Protein AF-A0A8V5GQ70-F1 (afdb_monomer)

Radius of gyration: 16.35 Å; Cα contacts (8 Å, |Δi|>4): 356; chains: 1; bounding box: 45×33×52 Å

Structure (mmCIF, N/CA/C/O backbone):
data_AF-A0A8V5GQ70-F1
#
_entry.id   AF-A0A8V5GQ70-F1
#
loop_
_atom_site.group_PDB
_atom_site.id
_atom_site.type_symbol
_atom_site.label_atom_id
_atom_site.label_alt_id
_atom_site.label_comp_id
_atom_site.label_asym_id
_atom_site.label_entity_id
_atom_site.label_seq_id
_atom_site.pdbx_PDB_ins_code
_atom_site.Cartn_x
_atom_site.Cartn_y
_atom_site.Cartn_z
_atom_site.occupancy
_atom_site.B_iso_or_equiv
_atom_site.auth_seq_id
_atom_site.auth_comp_id
_atom_site.auth_asym_id
_atom_site.auth_atom_id
_atom_site.pdbx_PDB_model_num
ATOM 1 N N . MET A 1 1 ? -7.792 -0.218 34.271 1.00 33.09 1 MET A N 1
ATOM 2 C CA . MET A 1 1 ? -7.846 -0.397 32.802 1.00 33.09 1 MET A CA 1
ATOM 3 C C . MET A 1 1 ? -8.658 0.738 32.178 1.00 33.09 1 MET A C 1
ATOM 5 O O . MET A 1 1 ? -9.834 0.550 31.920 1.00 33.09 1 MET A O 1
ATOM 9 N N . ALA A 1 2 ? -8.080 1.933 32.012 1.00 32.19 2 ALA A N 1
ATOM 10 C CA . ALA A 1 2 ? -8.811 3.109 31.512 1.00 32.19 2 ALA A CA 1
ATOM 11 C C . ALA A 1 2 ? -7.889 4.083 30.746 1.00 32.19 2 ALA A C 1
ATOM 13 O O . ALA A 1 2 ? -7.836 5.265 31.062 1.00 32.19 2 ALA A O 1
ATOM 14 N N . ALA A 1 3 ? -7.116 3.573 29.781 1.00 31.03 3 ALA A N 1
ATOM 15 C CA . ALA A 1 3 ? -6.201 4.387 28.964 1.00 31.03 3 ALA A CA 1
ATOM 16 C C . ALA A 1 3 ? -6.389 4.207 27.441 1.00 31.03 3 ALA A C 1
ATOM 18 O O . ALA A 1 3 ? -5.650 4.798 26.665 1.00 31.03 3 ALA A O 1
ATOM 19 N N . THR A 1 4 ? -7.371 3.416 27.003 1.00 48.62 4 THR A N 1
ATOM 20 C CA . THR A 1 4 ? -7.572 3.038 25.592 1.00 48.62 4 THR A CA 1
ATOM 21 C C . THR A 1 4 ? -8.375 4.072 24.775 1.00 48.62 4 THR A C 1
ATOM 23 O O . THR A 1 4 ? -8.023 4.363 23.639 1.00 48.62 4 THR A O 1
ATOM 26 N N . GLY A 1 5 ? -9.348 4.773 25.370 1.00 37.62 5 GLY A N 1
ATOM 27 C CA . GLY A 1 5 ? -10.341 5.561 24.609 1.00 37.62 5 GLY A CA 1
ATOM 28 C C . GLY A 1 5 ? -9.914 6.901 23.979 1.00 37.62 5 GLY A C 1
ATOM 29 O O . GLY A 1 5 ? -10.663 7.453 23.172 1.00 37.62 5 GLY A O 1
ATOM 30 N N . ALA A 1 6 ? -8.762 7.475 24.344 1.00 40.62 6 ALA A N 1
ATOM 31 C CA . ALA A 1 6 ? -8.345 8.798 23.847 1.00 40.62 6 ALA A CA 1
ATOM 32 C C . ALA A 1 6 ? -7.554 8.723 22.529 1.00 40.62 6 ALA A C 1
ATOM 34 O O . ALA A 1 6 ? -7.786 9.533 21.632 1.00 40.62 6 ALA A O 1
ATOM 35 N N . GLY A 1 7 ? -6.668 7.729 22.391 1.00 43.66 7 GLY A N 1
ATOM 36 C CA . GLY A 1 7 ? -5.946 7.471 21.140 1.00 43.66 7 GLY A CA 1
ATOM 37 C C . GLY A 1 7 ? -6.887 7.011 20.023 1.00 43.66 7 GLY A C 1
ATOM 38 O O . GLY A 1 7 ? -6.793 7.487 18.898 1.00 43.66 7 GLY A O 1
ATOM 39 N N . GLU A 1 8 ? -7.875 6.180 20.360 1.00 48.91 8 GLU A N 1
ATOM 40 C CA . GLU A 1 8 ? -8.849 5.599 19.422 1.00 48.91 8 GLU A CA 1
ATOM 41 C C . GLU A 1 8 ? -9.707 6.660 18.694 1.00 48.91 8 GLU A C 1
ATOM 43 O O . GLU A 1 8 ? -9.922 6.574 17.485 1.00 48.91 8 GLU A O 1
ATOM 48 N N . ARG A 1 9 ? -10.146 7.723 19.388 1.00 49.22 9 ARG A N 1
ATOM 49 C CA . ARG A 1 9 ? -10.946 8.812 18.783 1.00 49.22 9 ARG A CA 1
ATOM 50 C C . ARG A 1 9 ? -10.137 9.745 17.879 1.00 49.22 9 ARG A C 1
ATOM 52 O O . ARG A 1 9 ? -10.681 10.265 16.906 1.00 49.22 9 ARG A O 1
ATOM 59 N N . ALA A 1 10 ? -8.861 9.967 18.191 1.00 53.53 10 ALA A N 1
ATOM 60 C CA . ALA A 1 10 ? -7.982 10.807 17.378 1.00 53.53 10 ALA A CA 1
ATOM 61 C C . ALA A 1 10 ? -7.688 10.162 16.013 1.00 53.53 10 ALA A C 1
ATOM 63 O O . ALA A 1 10 ? -7.576 10.854 15.003 1.00 53.53 10 ALA A O 1
ATOM 64 N N . VAL A 1 11 ? -7.633 8.829 15.973 1.00 54.34 11 VAL A N 1
ATOM 65 C CA . VAL A 1 11 ? -7.295 8.063 14.771 1.00 54.34 11 VAL A CA 1
ATOM 66 C C . VAL A 1 11 ? -8.475 8.001 13.780 1.00 54.34 11 VAL A C 1
ATOM 68 O O . VAL A 1 11 ? -8.300 8.227 12.583 1.00 54.34 11 VAL A O 1
ATOM 71 N N . ALA A 1 12 ? -9.703 7.815 14.272 1.00 58.84 12 ALA A N 1
ATOM 72 C CA . ALA A 1 12 ? -10.926 7.932 13.466 1.00 58.84 12 ALA A CA 1
ATOM 73 C C . ALA A 1 12 ? -11.027 9.286 12.742 1.00 58.84 12 ALA A C 1
ATOM 75 O O . ALA A 1 12 ? -11.293 9.367 11.540 1.00 58.84 12 ALA A O 1
ATOM 76 N N . ALA A 1 13 ? -10.767 10.361 13.491 1.00 62.09 13 ALA A N 1
ATOM 77 C CA . ALA A 1 13 ? -10.759 11.722 12.976 1.00 62.09 13 ALA A CA 1
ATOM 78 C C . ALA A 1 13 ? -9.611 11.951 11.976 1.00 62.09 13 ALA A C 1
ATOM 80 O O . ALA A 1 13 ? -9.804 12.638 10.974 1.00 62.09 13 ALA A O 1
ATOM 81 N N . GLY A 1 14 ? -8.448 11.332 12.213 1.00 70.88 14 GLY A N 1
ATOM 82 C CA . GLY A 1 14 ? -7.292 11.374 11.318 1.00 70.88 14 GLY A CA 1
ATOM 83 C C . GLY A 1 14 ? -7.580 10.766 9.946 1.00 70.88 14 GLY A C 1
ATOM 84 O O . GLY A 1 14 ? -7.357 11.424 8.935 1.00 70.88 14 GLY A O 1
ATOM 85 N N . LEU A 1 15 ? -8.161 9.562 9.889 1.00 72.56 15 LEU A N 1
ATOM 86 C CA . LEU A 1 15 ? -8.557 8.929 8.621 1.00 72.56 15 LEU A CA 1
ATOM 87 C C . LEU A 1 15 ? -9.604 9.729 7.847 1.00 72.56 15 LEU A C 1
ATOM 89 O O . LEU A 1 15 ? -9.534 9.799 6.621 1.00 72.56 15 LEU A O 1
ATOM 93 N N . GLY A 1 16 ? -10.557 10.346 8.549 1.00 74.81 16 GLY A N 1
ATOM 94 C CA . GLY A 1 16 ? -11.611 11.153 7.931 1.00 74.81 16 GLY A CA 1
ATOM 95 C C . GLY A 1 16 ? -11.088 12.334 7.107 1.00 74.81 16 GLY A C 1
ATOM 96 O O . GLY A 1 16 ? -11.713 12.716 6.119 1.00 74.81 16 GLY A O 1
ATOM 97 N N . ALA A 1 17 ? -9.926 12.876 7.479 1.00 81.69 17 ALA A N 1
ATOM 98 C CA . ALA A 1 17 ? -9.277 13.993 6.794 1.00 81.69 17 ALA A CA 1
ATOM 99 C C . ALA A 1 17 ? -8.361 13.562 5.634 1.00 81.69 17 ALA A C 1
ATOM 101 O O . ALA A 1 17 ? -7.888 14.405 4.871 1.00 81.69 17 ALA A O 1
ATOM 102 N N . LEU A 1 18 ? -8.094 12.262 5.493 1.00 88.88 18 LEU A N 1
ATOM 103 C CA . LEU A 1 18 ? -7.192 11.732 4.480 1.00 88.88 18 LEU A CA 1
ATOM 104 C C . LEU A 1 18 ? -7.934 11.404 3.184 1.00 88.88 18 LEU A C 1
ATOM 106 O O . LEU A 1 18 ? -9.096 10.994 3.170 1.00 88.88 18 LEU A O 1
ATOM 110 N N . SER A 1 19 ? -7.228 11.549 2.069 1.00 92.38 19 SER A N 1
ATOM 111 C CA . SER A 1 19 ? -7.695 11.126 0.753 1.00 92.38 19 SER A CA 1
ATOM 112 C C . SER A 1 19 ? -6.547 10.524 -0.042 1.00 92.38 19 SER A C 1
ATOM 114 O O . SER A 1 19 ? -5.381 10.756 0.272 1.00 92.38 19 SER A O 1
ATOM 116 N N . ALA A 1 20 ? -6.887 9.732 -1.050 1.00 92.81 20 ALA A N 1
ATOM 117 C CA . ALA A 1 20 ? -5.936 9.191 -2.008 1.00 92.81 20 ALA A CA 1
ATOM 118 C C . ALA A 1 20 ? -6.608 9.069 -3.376 1.00 92.81 20 ALA A C 1
ATOM 120 O O . ALA A 1 20 ? -7.823 8.880 -3.456 1.00 92.81 20 ALA A O 1
ATOM 121 N N . ARG A 1 21 ? -5.838 9.183 -4.460 1.00 95.19 21 ARG A N 1
ATOM 122 C CA . ARG A 1 21 ? -6.372 9.125 -5.826 1.00 95.19 21 ARG A CA 1
ATOM 123 C C . ARG A 1 21 ? -6.463 7.677 -6.317 1.00 95.19 21 ARG A C 1
ATOM 125 O O . ARG A 1 21 ? -5.432 7.011 -6.359 1.00 95.19 21 ARG A O 1
ATOM 132 N N . PRO A 1 22 ? -7.656 7.159 -6.659 1.00 95.00 22 PRO A N 1
ATOM 133 C CA . PRO A 1 22 ? -7.781 5.847 -7.288 1.00 95.00 22 PRO A CA 1
ATOM 134 C C . PRO A 1 22 ? -7.123 5.816 -8.676 1.00 95.00 22 PRO A C 1
ATOM 136 O O . PRO A 1 22 ? -7.166 6.816 -9.395 1.00 95.00 22 PRO A O 1
ATOM 139 N N . LEU A 1 23 ? -6.575 4.667 -9.084 1.00 92.44 23 LEU A N 1
ATOM 140 C CA . LEU A 1 23 ? -6.051 4.483 -10.442 1.00 92.44 23 LEU A CA 1
ATOM 141 C C . LEU A 1 23 ? -7.140 4.771 -11.483 1.00 92.44 23 LEU A C 1
ATOM 143 O O . LEU A 1 23 ? -8.253 4.254 -11.393 1.00 92.44 23 LEU A O 1
ATOM 147 N N . GLY A 1 24 ? -6.808 5.603 -12.474 1.00 89.12 24 GLY A N 1
ATOM 148 C CA . GLY A 1 24 ? -7.729 6.000 -13.543 1.00 89.12 24 GLY A CA 1
ATOM 149 C C . GLY A 1 24 ? -8.824 6.991 -13.125 1.00 89.12 24 GLY A C 1
ATOM 150 O O . GLY A 1 24 ? -9.696 7.290 -13.938 1.00 89.12 24 GLY A O 1
ATOM 151 N N . SER A 1 25 ? -8.798 7.513 -11.891 1.00 90.38 25 SER A N 1
ATOM 152 C CA . SER A 1 25 ? -9.750 8.524 -11.412 1.00 90.38 25 SER A CA 1
ATOM 153 C C . SER A 1 25 ? -9.150 9.930 -11.427 1.00 90.38 25 SER A C 1
ATOM 155 O O . SER A 1 25 ? -8.036 10.161 -10.956 1.00 90.38 25 SER A O 1
ATOM 157 N N . ALA A 1 26 ? -9.930 10.905 -11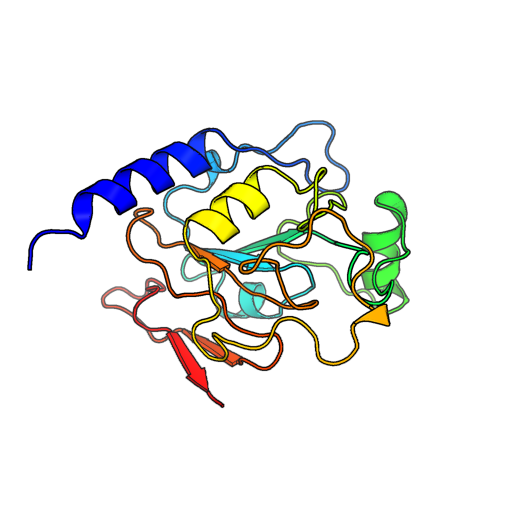.896 1.00 87.38 26 ALA A N 1
ATOM 158 C CA . ALA A 1 26 ? -9.577 12.322 -11.812 1.00 87.38 26 ALA A CA 1
ATOM 159 C C . ALA A 1 26 ? -9.772 12.908 -10.401 1.00 87.38 26 ALA A C 1
ATOM 161 O O . ALA A 1 26 ? -9.137 13.905 -10.064 1.00 87.38 26 ALA A O 1
ATOM 162 N N . GLU A 1 27 ? -10.604 12.285 -9.567 1.00 91.38 27 GLU A N 1
ATOM 163 C CA . GLU A 1 27 ? -10.943 12.801 -8.240 1.00 91.38 27 GLU A CA 1
ATOM 164 C C . GLU A 1 27 ? -10.354 11.926 -7.123 1.00 91.38 27 GLU A C 1
ATOM 166 O O . GLU A 1 27 ? -10.428 10.690 -7.210 1.00 91.38 27 GLU A O 1
ATOM 171 N N . PRO A 1 28 ? -9.778 12.533 -6.066 1.00 92.94 28 PRO A N 1
ATOM 172 C CA . PRO A 1 28 ? -9.381 11.819 -4.859 1.00 92.94 28 PRO A CA 1
ATOM 173 C C . PRO A 1 28 ? -10.583 11.205 -4.135 1.00 92.94 28 PRO A C 1
ATOM 175 O O . PRO A 1 28 ? -11.630 11.830 -3.977 1.00 92.94 28 PRO A O 1
ATOM 178 N N . LEU A 1 29 ? -10.406 9.994 -3.614 1.00 91.81 29 LEU A N 1
ATOM 179 C CA . LEU A 1 29 ? -11.358 9.361 -2.711 1.00 91.81 29 LEU A CA 1
ATOM 180 C C . LEU A 1 29 ? -11.009 9.745 -1.271 1.00 91.81 29 LEU A C 1
ATOM 182 O O . LEU A 1 29 ? -9.912 9.449 -0.795 1.00 91.81 29 LEU A O 1
ATOM 186 N N . SER A 1 30 ? -11.950 10.370 -0.562 1.00 90.38 30 SER A N 1
ATOM 187 C CA . SER A 1 30 ? -11.829 10.582 0.885 1.00 90.38 30 SER A CA 1
ATOM 188 C C . SER A 1 30 ? -11.931 9.245 1.618 1.00 90.38 30 SER A C 1
ATOM 190 O O . SER A 1 30 ? -12.904 8.509 1.440 1.00 90.38 30 SER A O 1
ATOM 192 N N . LEU A 1 31 ? -10.963 8.940 2.481 1.00 83.12 31 LEU A N 1
ATOM 193 C CA . LEU A 1 31 ? -10.966 7.713 3.280 1.00 83.12 31 LEU A CA 1
ATOM 194 C C . LEU A 1 31 ? -12.055 7.737 4.361 1.00 83.12 31 LEU A C 1
ATOM 196 O O . LEU A 1 31 ? -12.561 6.682 4.733 1.00 83.12 31 LEU A O 1
ATOM 200 N N . GLY A 1 32 ? -12.508 8.925 4.778 1.00 80.00 32 GLY A N 1
ATOM 201 C CA . GLY A 1 32 ? -13.678 9.079 5.647 1.00 80.00 32 GLY A CA 1
ATOM 202 C C . GLY A 1 32 ? -14.973 8.527 5.043 1.00 80.00 32 GLY A C 1
ATOM 203 O O . GLY A 1 32 ? -15.846 8.071 5.777 1.00 80.00 32 GLY A O 1
ATOM 204 N N . SER A 1 33 ? -15.084 8.481 3.708 1.00 81.19 33 SER A N 1
ATOM 205 C CA . SER A 1 33 ? -16.241 7.873 3.027 1.00 81.19 33 SER A CA 1
ATOM 206 C C . SER A 1 33 ? -16.331 6.352 3.205 1.00 81.19 33 SER A C 1
ATOM 208 O O . SER A 1 33 ? -17.365 5.753 2.914 1.00 81.19 33 SER A O 1
ATOM 210 N N . LEU A 1 34 ? -15.260 5.719 3.694 1.00 74.62 34 LEU A N 1
ATOM 211 C CA . LEU A 1 34 ? -15.174 4.277 3.916 1.00 74.62 34 LEU A CA 1
ATOM 212 C C . LEU A 1 34 ? -15.506 3.871 5.362 1.00 74.62 34 LEU A C 1
ATOM 214 O O . LEU A 1 34 ? -15.278 2.723 5.743 1.00 74.62 34 LEU A O 1
ATOM 218 N N . HIS A 1 35 ? -16.052 4.796 6.159 1.00 67.88 35 HIS A N 1
ATOM 219 C CA . HIS A 1 35 ? -16.496 4.542 7.527 1.00 67.88 35 HIS A CA 1
ATOM 220 C C . HIS A 1 35 ? -17.486 3.365 7.600 1.00 67.88 35 HIS A C 1
ATOM 222 O O . HIS A 1 35 ? -18.350 3.207 6.736 1.00 67.88 35 HIS A O 1
ATOM 228 N N . GLY A 1 36 ? -17.381 2.535 8.643 1.00 62.41 36 GLY A N 1
ATOM 229 C CA . GLY A 1 36 ? -18.215 1.339 8.786 1.00 62.41 36 GLY A CA 1
ATOM 230 C C . GLY A 1 36 ? -17.797 0.166 7.893 1.00 62.41 36 GLY A C 1
ATOM 231 O O . GLY A 1 36 ? -18.572 -0.775 7.737 1.00 62.41 36 GLY A O 1
ATOM 232 N N . LYS A 1 37 ? -16.587 0.195 7.317 1.00 65.44 37 LYS A N 1
ATOM 233 C CA . LYS A 1 37 ? -15.942 -0.966 6.688 1.00 65.44 37 LYS A CA 1
ATOM 234 C C . LYS A 1 37 ? -14.669 -1.334 7.437 1.00 65.44 37 LYS A C 1
ATOM 236 O O . LYS A 1 37 ? -13.985 -0.462 7.963 1.00 65.44 37 LYS A O 1
ATOM 241 N N . VAL A 1 38 ? -14.333 -2.623 7.440 1.00 65.19 38 VAL A N 1
ATOM 242 C CA . VAL A 1 38 ? -12.998 -3.052 7.861 1.00 65.19 38 VAL A CA 1
ATOM 243 C C . VAL A 1 38 ? -12.043 -2.762 6.708 1.00 65.19 38 VAL A C 1
ATOM 245 O O . VAL A 1 38 ? -12.241 -3.308 5.622 1.00 65.19 38 VAL A O 1
ATOM 248 N N . LEU A 1 39 ? -11.038 -1.906 6.903 1.00 72.00 39 LEU A N 1
ATOM 249 C CA . LEU A 1 39 ? -10.075 -1.579 5.845 1.00 72.00 39 LEU A CA 1
ATOM 250 C C . LEU A 1 39 ? -8.832 -2.443 5.990 1.00 72.00 39 LEU A C 1
ATOM 252 O O . LEU A 1 39 ? -8.248 -2.507 7.067 1.00 72.00 39 LEU A O 1
ATOM 256 N N . LEU A 1 40 ? -8.420 -3.075 4.896 1.00 72.12 40 LEU A N 1
ATOM 257 C CA . LEU A 1 40 ? -7.103 -3.686 4.782 1.00 72.12 40 LEU A CA 1
ATOM 258 C C . LEU A 1 40 ? -6.264 -2.846 3.825 1.00 72.12 40 LEU A C 1
ATOM 260 O O . LEU A 1 40 ? -6.504 -2.876 2.616 1.00 72.12 40 LEU A O 1
ATOM 264 N N . VAL A 1 41 ? -5.290 -2.120 4.368 1.00 70.38 41 VAL A N 1
ATOM 265 C CA . VAL A 1 41 ? -4.317 -1.368 3.570 1.00 70.38 41 VAL A CA 1
ATOM 266 C C . VAL A 1 41 ? -3.141 -2.283 3.272 1.00 70.38 41 VAL A C 1
ATOM 268 O O . VAL A 1 41 ? -2.491 -2.774 4.193 1.00 70.38 41 VAL A O 1
ATOM 271 N N . VAL A 1 42 ? -2.894 -2.519 1.988 1.00 73.31 42 VAL A N 1
ATOM 272 C CA . VAL A 1 42 ? -1.806 -3.365 1.485 1.00 73.31 42 VAL A CA 1
ATOM 273 C C . VAL A 1 42 ? -1.071 -2.640 0.379 1.00 73.31 42 VAL A C 1
ATOM 275 O O . VAL A 1 42 ? -1.682 -1.982 -0.457 1.00 73.31 42 VAL A O 1
ATOM 278 N N . ASN A 1 43 ? 0.242 -2.805 0.309 1.00 62.12 43 ASN A N 1
ATOM 279 C CA . ASN A 1 43 ? 1.046 -2.239 -0.772 1.00 62.12 43 ASN A CA 1
ATOM 280 C C . ASN A 1 43 ? 1.072 -3.092 -2.065 1.00 62.12 43 ASN A C 1
ATOM 282 O O . ASN A 1 43 ? 1.975 -2.927 -2.876 1.00 62.12 43 ASN A O 1
ATOM 286 N N . VAL A 1 44 ? 0.104 -4.013 -2.251 1.00 63.16 44 VAL A N 1
ATOM 287 C CA . VAL A 1 44 ? 0.113 -5.133 -3.230 1.00 63.16 44 VAL A CA 1
ATOM 288 C C . VAL A 1 44 ? -1.239 -5.885 -3.306 1.00 63.16 44 VAL A C 1
ATOM 290 O O . VAL A 1 44 ? -2.115 -5.696 -2.462 1.00 63.16 44 VAL A O 1
ATOM 293 N N . ALA A 1 45 ? -1.410 -6.770 -4.304 1.00 60.69 45 ALA A N 1
ATOM 294 C CA . ALA A 1 45 ? -2.636 -7.545 -4.546 1.00 60.69 45 ALA A CA 1
ATOM 295 C C . ALA A 1 45 ? -2.971 -8.568 -3.438 1.00 60.69 45 ALA A C 1
ATOM 297 O O . ALA A 1 45 ? -2.097 -9.268 -2.927 1.00 60.69 45 ALA A O 1
ATOM 298 N N . SER A 1 46 ? -4.264 -8.700 -3.117 1.00 64.75 46 SER A N 1
ATOM 299 C CA . SER A 1 46 ? -4.779 -9.607 -2.085 1.00 64.75 46 SER A CA 1
ATOM 300 C C . SER A 1 46 ? -6.019 -10.366 -2.568 1.00 64.75 46 SER A C 1
ATOM 302 O O . SER A 1 46 ? -6.920 -9.783 -3.168 1.00 64.75 46 SER A O 1
ATOM 304 N N . ASP A 1 47 ? -6.102 -11.663 -2.269 1.00 74.44 47 ASP A N 1
ATOM 305 C CA . ASP A 1 47 ? -7.288 -12.495 -2.517 1.00 74.44 47 ASP A CA 1
ATOM 306 C C . ASP A 1 47 ? -8.383 -12.314 -1.444 1.00 74.44 47 ASP A C 1
ATOM 308 O O . ASP A 1 47 ? -9.490 -12.847 -1.561 1.00 74.44 47 ASP A O 1
ATOM 312 N N . LEU A 1 48 ? -8.102 -11.530 -0.399 1.00 76.94 48 LEU A N 1
ATOM 313 C CA . LEU A 1 48 ? -8.983 -11.358 0.755 1.00 76.94 48 LEU A CA 1
ATOM 314 C C . LEU A 1 48 ? -10.281 -10.632 0.402 1.00 76.94 48 LEU A C 1
ATOM 316 O O . LEU A 1 48 ? -11.324 -10.950 0.974 1.00 76.94 48 LEU A O 1
ATOM 320 N N . GLN A 1 49 ? -10.257 -9.726 -0.582 1.00 82.38 49 GLN A N 1
ATOM 321 C CA . GLN A 1 49 ? -11.468 -9.044 -1.044 1.00 82.38 49 GLN A CA 1
ATOM 322 C C . GLN A 1 49 ? -12.510 -10.039 -1.568 1.00 82.38 49 GLN A C 1
ATOM 324 O O . GLN A 1 49 ? -13.695 -9.906 -1.266 1.00 82.38 49 GLN A O 1
ATOM 329 N N . GLN A 1 50 ? -12.082 -11.062 -2.315 1.00 82.81 50 GLN A N 1
ATOM 330 C CA . GLN A 1 50 ? -1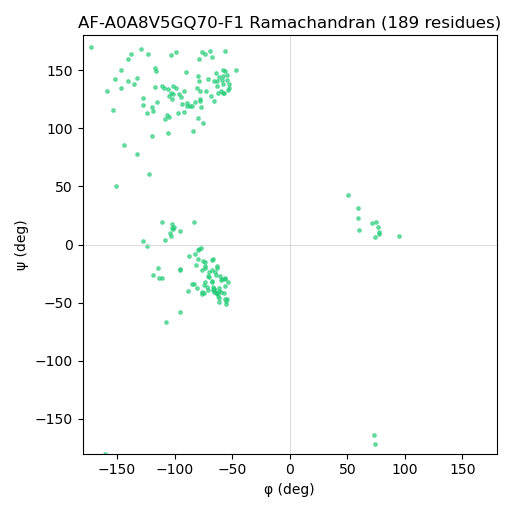2.984 -12.089 -2.837 1.00 82.81 50 GLN A CA 1
ATOM 331 C C . GLN A 1 50 ? -13.609 -12.919 -1.710 1.00 82.81 50 GLN A C 1
ATOM 333 O O . GLN A 1 50 ? -14.782 -13.276 -1.782 1.00 82.81 50 GLN A O 1
ATOM 338 N N . ARG A 1 51 ? -12.835 -13.226 -0.666 1.00 79.69 51 ARG A N 1
ATOM 339 C CA . ARG A 1 51 ? -13.273 -14.108 0.425 1.00 79.69 51 ARG A CA 1
ATOM 340 C C . ARG A 1 51 ? -14.154 -13.403 1.453 1.00 79.69 51 ARG A C 1
ATOM 342 O O . ARG A 1 51 ? -15.084 -14.011 1.979 1.00 79.69 51 ARG A O 1
ATOM 349 N N . TYR A 1 52 ? -13.847 -12.145 1.756 1.00 81.38 52 TYR A N 1
ATOM 350 C CA . TYR A 1 52 ? -14.405 -11.443 2.914 1.00 81.38 52 TYR A CA 1
ATOM 351 C C . TYR A 1 52 ? -15.113 -10.131 2.564 1.00 81.38 52 TYR A C 1
ATOM 353 O O . TYR A 1 52 ? -15.689 -9.502 3.449 1.00 81.38 52 TYR A O 1
ATOM 361 N N . GLY A 1 53 ? -15.136 -9.729 1.289 1.00 82.62 53 GLY A N 1
ATOM 362 C CA . GLY A 1 53 ? -15.781 -8.489 0.852 1.00 82.62 53 GLY A CA 1
ATOM 363 C C . GLY A 1 53 ? -17.264 -8.407 1.212 1.00 82.62 53 GLY A C 1
ATOM 364 O O . GLY A 1 53 ? -17.728 -7.396 1.730 1.00 82.62 53 GLY A O 1
ATOM 365 N N . SER A 1 54 ? -17.996 -9.511 1.043 1.00 83.38 54 SER A N 1
ATOM 366 C CA . SER A 1 54 ? -19.411 -9.611 1.432 1.00 83.38 54 SER A CA 1
ATOM 367 C C . SER A 1 54 ? -19.648 -9.530 2.944 1.00 83.38 54 SER A C 1
ATOM 369 O O . SER A 1 54 ? -20.783 -9.352 3.371 1.00 83.38 54 SER A O 1
ATOM 371 N N . ARG A 1 55 ? -18.590 -9.640 3.756 1.00 80.31 55 ARG A N 1
ATOM 372 C CA . ARG A 1 55 ? -18.636 -9.589 5.226 1.00 80.31 55 ARG A CA 1
ATOM 373 C C . ARG A 1 55 ? -18.197 -8.234 5.788 1.00 80.31 55 ARG A C 1
ATOM 375 O O . ARG A 1 55 ? -17.934 -8.129 6.983 1.00 80.31 55 ARG A O 1
ATOM 382 N N . GLY A 1 56 ? -18.092 -7.213 4.933 1.00 79.81 56 GLY A N 1
ATOM 383 C CA . GLY A 1 56 ? -17.733 -5.848 5.325 1.00 79.81 56 GLY A CA 1
ATOM 384 C C . GLY A 1 56 ? -16.246 -5.503 5.195 1.00 79.81 56 GLY A C 1
ATOM 385 O O . GLY A 1 56 ? -15.854 -4.412 5.610 1.00 79.81 56 GLY A O 1
ATOM 386 N N . LEU A 1 57 ? -15.420 -6.384 4.611 1.00 84.31 57 LEU A N 1
ATOM 387 C CA . LEU A 1 57 ? -14.025 -6.064 4.293 1.00 84.31 57 LEU A CA 1
ATOM 388 C C . LEU A 1 57 ? -13.931 -5.202 3.024 1.00 84.31 57 LEU A C 1
ATOM 390 O O . LEU A 1 57 ? -14.464 -5.551 1.968 1.00 84.31 57 LEU A O 1
ATOM 394 N N . GLN A 1 58 ? -13.163 -4.123 3.102 1.00 87.69 58 GLN A N 1
ATOM 395 C CA . GLN A 1 58 ? -12.709 -3.346 1.959 1.00 87.69 58 GLN A CA 1
ATOM 396 C C . GLN A 1 58 ? -11.186 -3.373 1.904 1.00 87.69 58 GLN A C 1
ATOM 398 O O . GLN A 1 58 ? -10.500 -2.819 2.759 1.00 87.69 58 GLN A O 1
ATOM 403 N N . VAL A 1 59 ? -10.651 -3.989 0.860 1.00 89.25 59 VAL A N 1
ATOM 404 C CA . VAL A 1 59 ? -9.227 -3.913 0.551 1.00 89.25 59 VAL A CA 1
ATOM 405 C C . VAL A 1 59 ? -8.953 -2.595 -0.170 1.00 89.25 59 VAL A C 1
ATOM 407 O O . VAL A 1 59 ? -9.707 -2.197 -1.068 1.00 89.25 59 VAL A O 1
ATOM 410 N N . LEU A 1 60 ? -7.884 -1.927 0.259 1.00 90.00 60 LEU A N 1
ATOM 411 C CA . LEU A 1 60 ? -7.334 -0.699 -0.300 1.00 90.00 60 LEU A CA 1
ATOM 412 C C . LEU A 1 60 ? -5.867 -0.960 -0.656 1.00 90.00 60 LEU A C 1
ATOM 414 O O . LEU A 1 60 ? -5.046 -1.204 0.229 1.00 90.00 60 LEU A O 1
ATOM 418 N N . ALA A 1 61 ? -5.542 -0.939 -1.945 1.00 91.56 61 ALA A N 1
ATOM 419 C CA . ALA A 1 61 ? -4.202 -1.254 -2.425 1.00 91.56 61 ALA A CA 1
ATOM 420 C C . ALA A 1 61 ? -3.436 0.009 -2.839 1.00 91.56 61 ALA A C 1
ATOM 422 O O . ALA A 1 61 ? -3.925 0.781 -3.662 1.00 91.56 61 ALA A O 1
ATOM 423 N N . PHE A 1 62 ? -2.228 0.185 -2.301 1.00 93.06 62 PHE A N 1
ATOM 424 C CA . PHE A 1 62 ? -1.333 1.316 -2.572 1.00 93.06 62 PHE A CA 1
ATOM 425 C C . PHE A 1 62 ? -0.012 0.816 -3.171 1.00 93.06 62 PHE A C 1
ATOM 427 O O . PHE A 1 62 ? 0.896 0.454 -2.421 1.00 93.06 62 PHE A O 1
ATOM 434 N N . PRO A 1 63 ? 0.114 0.765 -4.505 1.00 92.81 63 PRO A N 1
ATOM 435 C CA . PRO A 1 63 ? 1.355 0.375 -5.163 1.00 92.81 63 PRO A CA 1
ATOM 436 C C . PRO A 1 63 ? 2.536 1.217 -4.653 1.00 92.81 63 PRO A C 1
ATOM 438 O O . PRO A 1 63 ? 2.412 2.428 -4.469 1.00 92.81 63 PRO A O 1
ATOM 441 N N . CYS A 1 64 ? 3.690 0.589 -4.421 1.00 92.81 64 CYS A N 1
ATOM 442 C CA . CYS A 1 64 ? 4.883 1.265 -3.910 1.00 92.81 64 CYS A CA 1
ATOM 443 C C . CYS A 1 64 ? 6.149 0.631 -4.488 1.00 92.81 64 CYS A C 1
ATOM 445 O O . CYS A 1 64 ? 6.295 -0.588 -4.497 1.00 92.81 64 CYS A O 1
ATOM 447 N N . ASN A 1 65 ? 7.092 1.464 -4.938 1.00 94.25 65 ASN A N 1
ATOM 448 C CA . ASN A 1 65 ? 8.331 0.993 -5.567 1.00 94.25 65 ASN A CA 1
ATOM 449 C C . ASN A 1 65 ? 9.574 1.074 -4.659 1.00 94.25 65 ASN A C 1
ATOM 451 O O . ASN A 1 65 ? 10.694 0.907 -5.140 1.00 94.25 65 ASN A O 1
ATOM 455 N N . GLN A 1 66 ? 9.403 1.356 -3.362 1.00 93.94 66 GLN A N 1
ATOM 456 C CA . GLN A 1 66 ? 10.521 1.528 -2.421 1.00 93.94 66 GLN A CA 1
ATOM 457 C C . GLN A 1 66 ? 11.202 0.203 -2.040 1.00 93.94 66 GLN A C 1
ATOM 459 O O . GLN A 1 66 ? 12.338 0.205 -1.577 1.00 93.94 66 GLN A O 1
ATOM 464 N N . PHE A 1 67 ? 10.533 -0.931 -2.259 1.00 91.75 67 PHE A N 1
ATOM 465 C CA . PHE A 1 67 ? 10.986 -2.246 -1.809 1.00 91.75 67 PHE A CA 1
ATOM 466 C C . PHE A 1 67 ? 11.514 -3.068 -2.984 1.00 91.75 67 PHE A C 1
ATOM 468 O O . PHE A 1 67 ? 10.747 -3.682 -3.730 1.00 91.75 67 PHE A O 1
ATOM 475 N N . GLY A 1 68 ? 12.836 -3.038 -3.179 1.00 88.69 68 GLY A N 1
ATOM 476 C CA . GLY A 1 68 ? 13.524 -3.819 -4.212 1.00 88.69 68 GLY A CA 1
ATOM 477 C C . GLY A 1 68 ? 13.074 -3.521 -5.647 1.00 88.69 68 GLY A C 1
ATOM 478 O O . GLY A 1 68 ? 13.214 -4.386 -6.508 1.00 88.69 68 GLY A O 1
ATOM 479 N N . HIS A 1 69 ? 12.502 -2.337 -5.888 1.00 90.06 69 HIS A N 1
ATOM 480 C CA . HIS A 1 69 ? 11.970 -1.911 -7.182 1.00 90.06 69 HIS A CA 1
ATOM 481 C C . HIS A 1 69 ? 11.005 -2.922 -7.828 1.00 90.06 69 HIS A C 1
ATOM 483 O O . HIS A 1 69 ? 11.098 -3.220 -9.017 1.00 90.06 69 HIS A O 1
ATOM 489 N N . GLN A 1 70 ? 10.106 -3.508 -7.033 1.00 85.12 70 GLN A N 1
ATOM 490 C CA . GLN A 1 70 ? 9.175 -4.532 -7.522 1.00 85.12 70 GLN A CA 1
ATOM 491 C C . GLN A 1 70 ? 7.958 -3.960 -8.273 1.00 85.12 70 GLN A C 1
ATOM 493 O O . GLN A 1 70 ? 7.286 -4.718 -8.965 1.00 85.12 70 GLN A O 1
ATOM 498 N N . GLU A 1 71 ? 7.706 -2.648 -8.195 1.00 88.00 71 GLU A N 1
ATOM 499 C CA . GLU A 1 71 ? 6.564 -1.955 -8.812 1.00 88.00 71 GLU A CA 1
ATOM 500 C C . GLU A 1 71 ? 7.036 -0.833 -9.760 1.00 88.00 71 GLU A C 1
ATOM 502 O O . GLU A 1 71 ? 6.800 0.372 -9.571 1.00 88.00 71 GLU A O 1
ATOM 507 N N . ASN A 1 72 ? 7.789 -1.240 -10.786 1.00 89.62 72 ASN A N 1
ATOM 508 C CA . ASN A 1 72 ? 8.361 -0.322 -11.776 1.00 89.62 72 ASN A CA 1
ATOM 509 C C . ASN A 1 72 ? 7.326 0.237 -12.756 1.00 89.62 72 ASN A C 1
ATOM 511 O O . ASN A 1 72 ? 7.577 1.291 -13.335 1.00 89.62 72 ASN A O 1
ATOM 515 N N . ALA A 1 73 ? 6.175 -0.424 -12.906 1.00 91.06 73 ALA A N 1
ATOM 516 C CA . ALA A 1 73 ? 5.094 0.024 -13.776 1.00 91.06 73 ALA A CA 1
ATOM 517 C C . ALA A 1 73 ? 4.600 1.426 -13.380 1.00 91.06 73 ALA A C 1
ATOM 519 O O . ALA A 1 73 ? 4.521 1.771 -12.195 1.00 91.06 73 ALA A O 1
ATOM 520 N N . THR A 1 74 ? 4.282 2.253 -14.369 1.00 94.38 74 THR A N 1
ATOM 521 C CA . THR A 1 74 ? 3.582 3.532 -14.170 1.00 94.38 74 THR A CA 1
ATOM 522 C C . THR A 1 74 ? 2.131 3.307 -13.734 1.00 94.38 74 THR A C 1
ATOM 524 O O . THR A 1 74 ? 1.619 2.190 -13.823 1.00 94.38 74 THR A O 1
ATOM 527 N N . ASN A 1 75 ? 1.444 4.349 -13.254 1.00 94.06 75 ASN A N 1
ATOM 528 C CA . ASN A 1 75 ? 0.039 4.232 -12.834 1.00 94.06 75 ASN A CA 1
ATOM 529 C C . ASN A 1 75 ? -0.851 3.684 -13.963 1.00 94.06 75 ASN A C 1
ATOM 531 O O . ASN A 1 75 ? -1.754 2.887 -13.718 1.00 94.06 75 ASN A O 1
ATOM 535 N N . GLU A 1 76 ? -0.544 4.061 -15.202 1.00 93.12 76 GLU A N 1
ATOM 536 C CA . GLU A 1 76 ? -1.234 3.650 -16.421 1.00 93.12 76 GLU A CA 1
ATOM 537 C C . GLU A 1 76 ? -0.966 2.176 -16.776 1.00 93.12 76 GLU A C 1
ATOM 539 O O . GLU A 1 76 ? -1.802 1.513 -17.389 1.00 93.12 76 GLU A O 1
ATOM 544 N N . GLU A 1 77 ? 0.184 1.641 -16.362 1.00 93.31 77 GLU A N 1
ATOM 545 C CA . GLU A 1 77 ? 0.631 0.284 -16.683 1.00 93.31 77 GLU A CA 1
ATOM 546 C C . GLU A 1 77 ? 0.290 -0.744 -15.603 1.00 93.31 77 GLU A C 1
ATOM 548 O O . GLU A 1 77 ? 0.236 -1.934 -15.908 1.00 93.31 77 GLU A O 1
ATOM 553 N N . ILE A 1 78 ? 0.048 -0.335 -14.352 1.00 92.25 78 ILE A N 1
ATOM 554 C CA . ILE A 1 78 ? -0.187 -1.269 -13.234 1.00 92.25 78 ILE A CA 1
ATOM 555 C C . ILE A 1 78 ? -1.346 -2.227 -13.538 1.00 92.25 78 ILE A C 1
ATOM 557 O O . ILE A 1 78 ? -1.202 -3.442 -13.386 1.00 92.25 78 ILE A O 1
ATOM 561 N N . LEU A 1 79 ? -2.480 -1.711 -14.024 1.00 91.19 79 LEU A N 1
ATOM 562 C CA . LEU A 1 79 ? -3.636 -2.552 -14.354 1.00 91.19 79 LEU A CA 1
ATOM 563 C C . LEU A 1 79 ? -3.340 -3.501 -15.525 1.00 91.19 79 LEU A C 1
ATOM 565 O O . LEU A 1 79 ? -3.723 -4.669 -15.470 1.00 91.19 79 LEU A O 1
ATOM 569 N N . LEU A 1 80 ? -2.591 -3.040 -16.532 1.00 92.38 80 LEU A N 1
ATOM 570 C CA . LEU A 1 80 ? -2.160 -3.866 -17.664 1.00 92.38 80 LEU A CA 1
ATOM 571 C C . LEU A 1 80 ? -1.192 -4.972 -17.220 1.00 92.38 80 LEU A C 1
ATOM 573 O O . LEU A 1 80 ? -1.296 -6.113 -17.667 1.00 92.38 80 LEU A O 1
ATOM 577 N N . SER A 1 81 ? -0.269 -4.658 -16.310 1.00 91.25 81 SER A N 1
ATOM 578 C CA . SER A 1 81 ? 0.675 -5.618 -15.735 1.00 91.25 81 SER A CA 1
ATOM 579 C C . SER A 1 81 ? -0.057 -6.721 -14.966 1.00 91.25 81 SER A C 1
ATOM 581 O O . SER A 1 81 ? 0.216 -7.908 -15.163 1.00 91.25 81 SER A O 1
ATOM 583 N N . LEU A 1 82 ? -1.051 -6.354 -14.153 1.00 90.00 82 LEU A N 1
ATOM 584 C CA . LEU A 1 82 ? -1.893 -7.314 -13.441 1.00 90.00 82 LEU A CA 1
ATOM 585 C C . LEU A 1 82 ? -2.703 -8.196 -14.404 1.00 90.00 82 LEU A C 1
ATOM 587 O O . LEU A 1 82 ? -2.777 -9.410 -14.195 1.00 90.00 82 LEU A O 1
ATOM 591 N N . GLU A 1 83 ? -3.260 -7.611 -15.467 1.00 91.50 83 GLU A N 1
ATOM 592 C CA . GLU A 1 83 ? -4.091 -8.311 -16.452 1.00 91.50 83 GLU A CA 1
ATOM 593 C C . GLU A 1 83 ? -3.285 -9.272 -17.340 1.00 91.50 83 GLU A C 1
ATOM 595 O O . GLU A 1 83 ? -3.737 -10.388 -17.629 1.00 91.50 83 GLU A O 1
ATOM 600 N N . HIS A 1 84 ? -2.076 -8.875 -17.746 1.00 93.44 84 HIS A N 1
ATOM 601 C CA . HIS A 1 84 ? -1.314 -9.564 -18.792 1.00 93.44 84 HIS A CA 1
ATOM 602 C C . HIS A 1 84 ? -0.028 -10.246 -18.316 1.00 93.44 84 HIS A C 1
ATOM 604 O O . HIS A 1 84 ? 0.363 -11.250 -18.909 1.00 93.44 84 HIS A O 1
ATOM 610 N N . VAL A 1 85 ? 0.622 -9.751 -17.259 1.00 89.00 85 VAL A N 1
ATOM 611 C CA . VAL A 1 85 ? 1.960 -10.206 -16.844 1.00 89.00 85 VAL A CA 1
ATOM 612 C C . VAL A 1 85 ? 1.889 -11.051 -15.577 1.00 89.00 85 VAL A C 1
ATOM 614 O O . VAL A 1 85 ? 2.177 -12.248 -15.606 1.00 89.00 85 VAL A O 1
ATOM 617 N N . ARG A 1 86 ? 1.509 -10.447 -14.448 1.00 82.00 86 ARG A N 1
ATOM 618 C CA . ARG A 1 86 ? 1.416 -11.135 -13.157 1.00 82.00 86 ARG A CA 1
ATOM 619 C C . ARG A 1 86 ? 0.391 -10.423 -12.272 1.00 82.00 86 ARG A C 1
ATOM 621 O O . ARG A 1 86 ? 0.657 -9.295 -11.877 1.00 82.00 86 ARG A O 1
ATOM 628 N N . PRO A 1 87 ? -0.727 -11.071 -11.898 1.00 84.19 87 PRO A N 1
ATOM 629 C CA . PRO A 1 87 ? -1.049 -12.495 -12.082 1.00 84.19 87 PRO A CA 1
ATOM 630 C C . PRO A 1 87 ? -1.253 -12.955 -13.533 1.00 84.19 87 PRO A C 1
ATOM 632 O O . PRO A 1 87 ? -1.086 -14.144 -13.815 1.00 84.19 87 PRO A O 1
ATOM 635 N N . GLY A 1 88 ? -1.568 -12.033 -14.443 1.00 87.69 88 GLY A N 1
ATOM 636 C CA . GLY A 1 88 ? -1.856 -12.341 -15.838 1.00 87.69 88 GLY A CA 1
ATOM 637 C C . GLY A 1 88 ? -3.219 -13.018 -16.016 1.00 87.69 88 GLY A C 1
ATOM 638 O O . GLY A 1 88 ? -4.059 -13.032 -15.114 1.00 87.69 88 GLY A O 1
ATOM 639 N N . LYS A 1 89 ? -3.430 -13.635 -17.185 1.00 92.00 89 LYS A N 1
ATOM 640 C CA . LYS A 1 89 ? -4.636 -14.429 -17.512 1.00 92.00 89 LYS A CA 1
ATOM 641 C C . LYS A 1 89 ? -5.953 -13.641 -17.437 1.00 92.00 89 LYS A C 1
ATOM 643 O O . LYS A 1 89 ? -6.990 -14.213 -17.108 1.00 92.00 89 LYS A O 1
ATOM 648 N N . GLY A 1 90 ? -5.922 -12.345 -17.740 1.00 91.00 90 GLY A N 1
ATOM 649 C CA . GLY A 1 90 ? -7.118 -11.504 -17.687 1.00 91.00 90 GLY A CA 1
ATOM 650 C C . GLY A 1 90 ? -7.540 -11.149 -16.259 1.00 91.00 90 GLY A C 1
ATOM 651 O O . GLY A 1 90 ? -8.705 -10.823 -16.034 1.00 91.00 90 GLY A O 1
ATOM 652 N N . TYR A 1 91 ? -6.633 -11.268 -15.282 1.00 89.00 91 TYR A N 1
ATOM 653 C CA . TYR A 1 91 ? -6.919 -10.919 -13.895 1.00 89.00 91 TYR A CA 1
ATOM 654 C C . TYR A 1 91 ? -7.307 -9.443 -13.776 1.00 89.00 91 TYR A C 1
ATOM 656 O O . TYR A 1 91 ? -6.618 -8.562 -14.286 1.00 89.00 91 TYR A O 1
ATOM 664 N N . LYS A 1 92 ? -8.397 -9.179 -13.053 1.00 89.75 92 LYS A N 1
ATOM 665 C CA . LYS A 1 92 ? -8.866 -7.828 -12.745 1.00 89.75 92 LYS A CA 1
ATOM 666 C C . LYS A 1 92 ? -9.059 -7.700 -11.235 1.00 89.75 92 LYS A C 1
ATOM 668 O O . LYS A 1 92 ? -9.765 -8.533 -10.658 1.00 89.75 92 LYS A O 1
ATOM 673 N N . PRO A 1 93 ? -8.443 -6.700 -10.583 1.00 89.12 93 PRO A N 1
ATOM 674 C CA . PRO A 1 93 ? -8.631 -6.481 -9.156 1.00 89.12 93 PRO A CA 1
ATOM 675 C C . PRO A 1 93 ? -10.099 -6.138 -8.870 1.00 89.12 93 PRO A C 1
ATOM 677 O O . PRO A 1 93 ? -10.721 -5.353 -9.581 1.00 89.12 93 PRO A O 1
ATOM 680 N N . ASN A 1 94 ? -10.659 -6.731 -7.816 1.00 89.38 94 ASN A N 1
ATOM 681 C CA . ASN A 1 94 ? -12.027 -6.475 -7.347 1.00 89.38 94 ASN A CA 1
ATOM 682 C C . ASN A 1 94 ? -12.065 -5.553 -6.114 1.00 89.38 94 ASN A C 1
ATOM 684 O O . ASN A 1 94 ? -13.055 -5.520 -5.384 1.00 89.38 94 ASN A O 1
ATOM 688 N N . PHE A 1 95 ? -10.971 -4.836 -5.872 1.00 90.50 95 PHE A N 1
ATOM 689 C CA . PHE A 1 95 ? -10.762 -3.892 -4.780 1.00 90.50 95 PHE A CA 1
ATOM 690 C C . PHE A 1 95 ? -10.240 -2.563 -5.329 1.00 90.50 95 PHE A C 1
ATOM 692 O O . PHE A 1 95 ? -9.844 -2.469 -6.490 1.00 90.50 95 PHE A O 1
ATOM 699 N N . ILE A 1 96 ? -10.238 -1.531 -4.487 1.00 91.19 96 ILE A N 1
ATOM 700 C CA . ILE A 1 96 ? -9.792 -0.196 -4.885 1.00 91.19 96 ILE A CA 1
ATOM 701 C C . ILE A 1 96 ? -8.265 -0.182 -4.910 1.00 91.19 96 ILE A C 1
ATOM 703 O O . ILE A 1 96 ? -7.622 -0.481 -3.902 1.00 91.19 96 ILE A O 1
ATOM 707 N N . MET A 1 97 ? -7.700 0.178 -6.059 1.00 92.62 97 MET A N 1
ATOM 708 C CA . MET A 1 97 ? -6.278 0.465 -6.210 1.00 92.62 97 MET A CA 1
ATOM 709 C C . MET A 1 97 ? -6.077 1.971 -6.336 1.00 92.62 97 MET A C 1
ATOM 711 O O . MET A 1 97 ? -6.791 2.629 -7.092 1.00 92.62 97 MET A O 1
ATOM 715 N N . PHE A 1 98 ? -5.109 2.500 -5.600 1.00 94.56 98 PHE A N 1
ATOM 716 C CA . PHE A 1 98 ? -4.707 3.899 -5.642 1.00 94.56 98 PHE A CA 1
ATOM 717 C C . PHE A 1 98 ? -3.475 4.093 -6.517 1.00 94.56 98 PHE A C 1
ATOM 719 O O . PHE A 1 98 ? -2.793 3.135 -6.880 1.00 94.56 98 PHE A O 1
ATOM 726 N N . GLU A 1 99 ? -3.203 5.344 -6.863 1.00 95.19 99 GLU A N 1
ATOM 727 C CA . GLU A 1 99 ? -1.945 5.724 -7.484 1.00 95.19 99 GLU A CA 1
ATOM 728 C C . GLU A 1 99 ? -0.747 5.308 -6.637 1.00 95.19 99 GLU A C 1
ATOM 730 O O . GLU A 1 99 ? -0.795 5.270 -5.404 1.00 95.19 99 GLU A O 1
ATOM 735 N N . LYS A 1 100 ? 0.351 5.021 -7.334 1.00 94.38 100 LYS A N 1
ATOM 736 C CA . LYS A 1 100 ? 1.624 4.688 -6.720 1.00 94.38 100 LYS A CA 1
ATOM 737 C C . LYS A 1 100 ? 2.086 5.823 -5.815 1.00 94.38 100 LYS A C 1
ATOM 739 O O . LYS A 1 100 ? 2.146 6.977 -6.237 1.00 94.38 100 LYS A O 1
ATOM 744 N N . CYS A 1 101 ? 2.465 5.489 -4.588 1.00 94.94 101 CYS A N 1
ATOM 745 C CA . CYS A 1 101 ? 2.963 6.458 -3.621 1.00 94.94 101 CYS A CA 1
ATOM 746 C C . CYS A 1 101 ? 4.166 5.915 -2.846 1.00 94.94 101 CYS A C 1
ATOM 748 O O . CYS A 1 101 ? 4.432 4.713 -2.819 1.00 94.94 101 CYS A O 1
ATOM 750 N N . GLU A 1 102 ? 4.901 6.814 -2.195 1.00 95.44 102 GLU A N 1
ATOM 751 C CA . GLU A 1 102 ? 5.881 6.429 -1.181 1.00 95.44 102 GLU A CA 1
ATOM 752 C C . GLU A 1 102 ? 5.164 6.141 0.143 1.00 95.44 102 GLU A C 1
ATOM 754 O O . GLU A 1 102 ? 4.170 6.787 0.484 1.00 95.44 102 GLU A O 1
ATOM 759 N N . VAL A 1 103 ? 5.668 5.168 0.896 1.00 94.81 103 VAL A N 1
ATOM 760 C CA . VAL A 1 103 ? 5.131 4.784 2.214 1.00 94.81 103 VAL A CA 1
ATOM 761 C C . VAL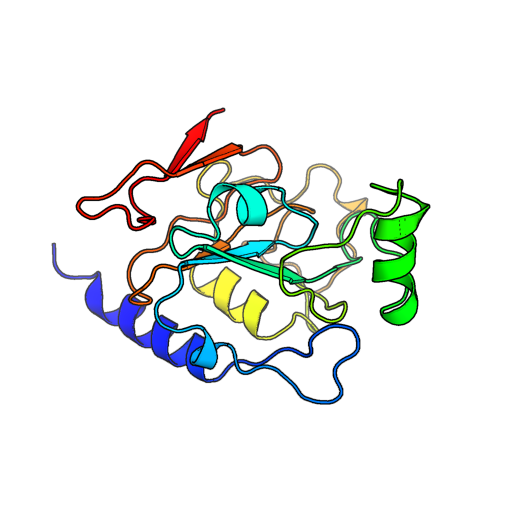 A 1 103 ? 6.125 5.076 3.343 1.00 94.81 103 VAL A C 1
ATOM 763 O O . VAL A 1 103 ? 5.739 5.222 4.503 1.00 94.81 103 VAL A O 1
ATOM 766 N N . ASN A 1 104 ? 7.406 5.222 2.997 1.00 96.25 104 ASN A N 1
ATOM 767 C CA . ASN A 1 104 ? 8.499 5.579 3.893 1.00 96.25 104 ASN A CA 1
ATOM 768 C C . ASN A 1 104 ? 9.232 6.842 3.433 1.00 96.25 104 ASN A C 1
ATOM 770 O O . ASN A 1 104 ? 9.120 7.259 2.282 1.00 96.25 104 ASN A O 1
ATOM 774 N N . GLY A 1 105 ? 10.021 7.429 4.336 1.00 97.00 105 GLY A N 1
ATOM 775 C CA . GLY A 1 105 ? 10.809 8.627 4.060 1.00 97.00 105 GLY A CA 1
ATOM 776 C C . GLY A 1 105 ? 9.995 9.921 3.984 1.00 97.00 105 GLY A C 1
ATOM 777 O O . GLY A 1 105 ? 8.812 9.978 4.313 1.00 97.00 105 GLY A O 1
ATOM 778 N N . LYS A 1 106 ? 10.667 10.994 3.563 1.00 97.44 106 LYS A N 1
ATOM 779 C CA . LYS A 1 106 ? 10.152 12.371 3.610 1.00 97.44 106 LYS A CA 1
ATOM 780 C C . LYS A 1 106 ? 8.917 12.620 2.737 1.00 97.44 106 LYS A C 1
ATOM 782 O O . LYS A 1 106 ? 8.165 13.539 3.036 1.00 97.44 106 LYS A O 1
ATOM 787 N N . ASN A 1 107 ? 8.730 11.841 1.669 1.00 96.94 107 ASN A N 1
ATOM 788 C CA . ASN A 1 107 ? 7.592 11.988 0.760 1.00 96.94 107 ASN A CA 1
ATOM 789 C C . ASN A 1 107 ? 6.513 10.923 1.014 1.00 96.94 107 ASN A C 1
ATOM 791 O O . ASN A 1 107 ? 5.647 10.727 0.161 1.00 96.94 107 ASN A O 1
ATOM 795 N N . ALA A 1 108 ? 6.573 10.214 2.149 1.00 96.00 108 ALA A N 1
ATOM 796 C CA . ALA A 1 108 ? 5.569 9.223 2.502 1.00 96.00 108 ALA A CA 1
ATOM 797 C C . ALA A 1 108 ? 4.165 9.835 2.439 1.00 96.00 108 ALA A C 1
ATOM 799 O O . ALA A 1 108 ? 3.919 10.939 2.935 1.00 96.00 108 ALA A O 1
ATOM 800 N N . HIS A 1 109 ? 3.235 9.101 1.832 1.00 95.06 109 HIS A N 1
ATOM 801 C CA . HIS A 1 109 ? 1.850 9.529 1.752 1.00 95.06 109 HIS A CA 1
ATOM 802 C C . HIS A 1 109 ? 1.292 9.740 3.173 1.00 95.06 109 HIS A C 1
ATOM 804 O O . HIS A 1 109 ? 1.523 8.886 4.037 1.00 95.06 109 HIS A O 1
ATOM 810 N N . PRO A 1 110 ? 0.509 10.808 3.429 1.00 93.38 110 PRO A N 1
ATOM 811 C CA . PRO A 1 110 ? 0.035 11.140 4.775 1.00 93.38 110 PRO A CA 1
ATOM 812 C C . PRO A 1 110 ? -0.687 9.993 5.496 1.00 93.38 110 PRO A C 1
ATOM 814 O O . PRO A 1 110 ? -0.547 9.845 6.706 1.00 93.38 110 PRO A O 1
ATOM 817 N N . LEU A 1 111 ? -1.393 9.134 4.748 1.00 89.25 111 LEU A N 1
ATOM 818 C CA . LEU A 1 111 ? -1.971 7.892 5.279 1.00 89.25 111 LEU A CA 1
ATOM 819 C C . LEU A 1 111 ? -0.930 6.985 5.942 1.00 89.25 111 LEU A C 1
ATOM 821 O O . LEU A 1 111 ? -1.161 6.517 7.048 1.00 89.25 111 LEU A O 1
ATOM 825 N N . PHE A 1 112 ? 0.198 6.720 5.286 1.00 89.25 112 PHE A N 1
ATOM 826 C CA . PHE A 1 112 ? 1.207 5.813 5.825 1.00 89.25 112 PHE A CA 1
ATOM 827 C C . PHE A 1 112 ? 1.987 6.446 6.971 1.00 89.25 112 PHE A C 1
ATOM 829 O O . PHE A 1 112 ? 2.287 5.752 7.934 1.00 89.25 112 PHE A O 1
ATOM 836 N N . THR A 1 113 ? 2.247 7.755 6.930 1.00 91.12 113 THR A N 1
ATOM 837 C CA . THR A 1 113 ? 2.792 8.477 8.091 1.00 91.12 113 THR A CA 1
ATOM 838 C C . THR A 1 113 ? 1.893 8.283 9.309 1.00 91.12 113 THR A C 1
ATOM 840 O O . THR A 1 113 ? 2.346 7.816 10.349 1.00 91.12 113 THR A O 1
ATOM 843 N N . PHE A 1 114 ? 0.595 8.527 9.135 1.00 87.56 114 PHE A N 1
ATOM 844 C CA . PHE A 1 114 ? -0.402 8.354 10.181 1.00 87.56 114 PHE A CA 1
ATOM 845 C C . PHE A 1 114 ? -0.499 6.903 10.688 1.00 87.56 114 PHE A C 1
ATOM 847 O O . PHE A 1 114 ? -0.501 6.668 11.895 1.00 87.56 114 PHE A O 1
ATOM 854 N N . LEU A 1 115 ? -0.538 5.914 9.786 1.00 85.06 115 LEU A N 1
ATOM 855 C CA . LEU A 1 115 ? -0.629 4.498 10.160 1.00 85.06 115 LEU A CA 1
ATOM 856 C C . LEU A 1 115 ? 0.610 4.020 10.926 1.00 85.06 115 LEU A C 1
ATOM 858 O O . LEU A 1 115 ? 0.460 3.320 11.922 1.00 85.06 115 LEU A O 1
ATOM 862 N N . LYS A 1 116 ? 1.815 4.423 10.508 1.00 87.81 116 LYS A N 1
ATOM 863 C CA . LYS A 1 116 ? 3.076 4.069 11.184 1.00 87.81 116 LYS A CA 1
ATOM 864 C C . LYS A 1 116 ? 3.227 4.756 12.542 1.00 87.81 116 LYS A C 1
ATOM 866 O O . LYS A 1 116 ? 3.905 4.238 13.424 1.00 87.81 116 LYS A O 1
ATOM 871 N N . GLU A 1 117 ? 2.633 5.929 12.737 1.00 88.12 117 GLU A N 1
ATOM 872 C CA . GLU A 1 117 ? 2.593 6.588 14.049 1.00 88.12 117 GLU A CA 1
ATOM 873 C C . GLU A 1 117 ? 1.600 5.905 14.994 1.00 88.12 117 GLU A C 1
ATOM 875 O O . GLU A 1 117 ? 1.914 5.684 16.163 1.00 88.12 117 GLU A O 1
ATOM 880 N N . ALA A 1 118 ? 0.423 5.532 14.484 1.00 81.38 118 ALA A N 1
ATOM 881 C CA . ALA A 1 118 ? -0.605 4.847 15.262 1.00 81.38 118 ALA A CA 1
ATOM 882 C C . ALA A 1 118 ? -0.229 3.391 15.594 1.00 81.38 118 ALA A C 1
ATOM 884 O O . ALA A 1 118 ? -0.546 2.905 16.679 1.00 81.38 118 ALA A O 1
ATOM 885 N N . LEU A 1 119 ? 0.443 2.700 14.669 1.00 81.12 119 LEU A N 1
ATOM 886 C CA . LEU A 1 119 ? 0.802 1.285 14.753 1.00 81.12 119 LEU A CA 1
ATOM 887 C C . LEU A 1 119 ? 2.286 1.090 14.387 1.00 81.12 119 LEU A C 1
ATOM 889 O O . LEU A 1 119 ? 2.604 0.673 13.274 1.00 81.12 119 LEU A O 1
ATOM 893 N N . PRO A 1 120 ? 3.210 1.402 15.311 1.00 78.69 120 PRO A N 1
ATOM 894 C CA . PRO A 1 120 ? 4.625 1.552 14.982 1.00 78.69 120 PRO A CA 1
ATOM 895 C C . PRO A 1 120 ? 5.380 0.254 14.706 1.00 78.69 120 PRO A C 1
ATOM 897 O O . PRO A 1 120 ? 6.487 0.319 14.181 1.00 78.69 120 PRO A O 1
ATOM 900 N N . PHE A 1 121 ? 4.827 -0.905 15.068 1.00 78.25 121 PHE A N 1
ATOM 901 C CA . PHE A 1 121 ? 5.503 -2.190 14.909 1.00 78.25 121 PHE A CA 1
ATOM 902 C C . PHE A 1 121 ? 4.526 -3.276 14.449 1.00 78.25 121 PHE A C 1
ATOM 904 O O . PHE A 1 121 ? 3.405 -3.334 14.975 1.00 78.25 121 PHE A O 1
ATOM 911 N N . PRO A 1 122 ? 4.943 -4.172 13.536 1.00 76.12 122 PRO A N 1
ATOM 912 C CA . PRO A 1 122 ? 4.167 -5.356 13.205 1.00 76.12 122 PRO A CA 1
ATOM 913 C C . PRO A 1 122 ? 3.907 -6.235 14.432 1.00 76.12 122 PRO A C 1
ATOM 915 O O . PRO A 1 122 ? 4.740 -6.348 15.331 1.00 76.12 122 PRO A O 1
ATOM 918 N N . HIS A 1 123 ? 2.736 -6.872 14.477 1.00 72.56 123 HIS A N 1
ATOM 919 C CA . HIS A 1 123 ? 2.334 -7.739 15.587 1.00 72.56 123 HIS A CA 1
ATOM 920 C C . HIS A 1 123 ? 3.247 -8.958 15.722 1.00 72.56 123 HIS A C 1
ATOM 922 O O . HIS A 1 123 ? 3.543 -9.427 16.818 1.00 72.56 123 HIS A O 1
ATOM 928 N N . ASP A 1 124 ? 3.591 -9.528 14.573 1.00 72.25 124 ASP A N 1
ATOM 929 C CA . ASP A 1 124 ? 4.220 -10.829 14.418 1.00 72.25 124 ASP A CA 1
ATOM 930 C C . ASP A 1 124 ? 5.744 -10.737 14.313 1.00 72.25 124 ASP A C 1
ATOM 932 O O . ASP A 1 124 ? 6.426 -11.706 14.646 1.00 72.25 124 ASP A O 1
ATOM 936 N N . ASP A 1 125 ? 6.266 -9.573 13.925 1.00 75.75 125 ASP A N 1
ATOM 937 C CA . ASP A 1 125 ? 7.693 -9.260 13.926 1.00 75.75 125 ASP A CA 1
ATOM 938 C C . ASP A 1 125 ? 7.945 -7.787 14.310 1.00 75.75 125 ASP A C 1
ATOM 940 O O . ASP A 1 125 ? 8.067 -6.921 13.443 1.00 75.75 125 ASP A O 1
ATOM 944 N N . PRO A 1 126 ? 8.030 -7.472 15.614 1.00 79.69 126 PRO A N 1
ATOM 945 C CA . PRO A 1 126 ? 8.143 -6.093 16.080 1.00 79.69 126 PRO A CA 1
ATOM 946 C C . PRO A 1 126 ? 9.557 -5.505 15.956 1.00 79.69 126 PRO A C 1
ATOM 948 O O . PRO A 1 126 ? 9.767 -4.348 16.319 1.00 79.69 126 PRO A O 1
ATOM 951 N N . SER A 1 127 ? 10.549 -6.295 15.532 1.00 82.19 127 SER A N 1
ATOM 952 C CA . SER A 1 127 ? 11.966 -5.907 15.595 1.00 82.19 127 SER A CA 1
ATOM 953 C C . SER A 1 127 ? 12.663 -5.827 14.243 1.00 82.19 127 SER A C 1
ATOM 955 O O . SER A 1 127 ? 13.642 -5.087 14.119 1.00 82.19 127 SER A O 1
ATOM 957 N N . SER A 1 128 ? 12.200 -6.572 13.238 1.00 83.50 128 SER A N 1
ATOM 958 C CA . SER A 1 128 ? 12.863 -6.596 11.937 1.00 83.50 128 SER A CA 1
ATOM 959 C C . SER A 1 128 ? 12.396 -5.450 11.046 1.00 83.50 128 SER A C 1
ATOM 961 O O . SER A 1 128 ? 11.234 -5.382 10.653 1.00 83.50 128 SER A O 1
ATOM 963 N N . LEU A 1 129 ? 13.339 -4.592 10.649 1.00 84.62 129 LEU A N 1
ATOM 964 C CA . LEU A 1 129 ? 13.113 -3.596 9.599 1.00 84.62 129 LEU A CA 1
ATOM 965 C C . LEU A 1 129 ? 13.587 -4.104 8.231 1.00 84.62 129 LEU A C 1
ATOM 967 O O . LEU A 1 129 ? 12.833 -4.171 7.271 1.00 84.62 129 LEU A O 1
ATOM 971 N N . MET A 1 130 ? 14.864 -4.465 8.124 1.00 86.06 130 MET A N 1
ATOM 972 C CA . MET A 1 130 ? 15.452 -4.920 6.867 1.00 86.06 130 MET A CA 1
ATOM 973 C C . MET A 1 130 ? 16.712 -5.731 7.153 1.00 86.06 130 MET A C 1
ATOM 975 O O . MET A 1 130 ? 17.580 -5.282 7.898 1.00 86.06 130 MET A O 1
ATOM 979 N N . THR A 1 131 ? 16.849 -6.905 6.536 1.00 87.94 131 THR A N 1
ATOM 980 C CA . THR A 1 131 ? 18.056 -7.733 6.706 1.00 87.94 131 THR A CA 1
ATOM 981 C C . THR A 1 131 ? 19.242 -7.188 5.912 1.00 87.94 131 THR A C 1
ATOM 983 O O . THR A 1 131 ? 20.360 -7.158 6.420 1.00 87.94 131 THR A O 1
ATOM 986 N N . ASN A 1 132 ? 19.015 -6.750 4.668 1.00 90.06 132 ASN A N 1
ATOM 987 C CA . ASN A 1 132 ? 20.050 -6.143 3.832 1.00 90.06 132 ASN A CA 1
ATOM 988 C C . ASN A 1 132 ? 19.836 -4.621 3.756 1.00 90.06 132 ASN A C 1
ATOM 990 O O . ASN A 1 132 ? 18.897 -4.182 3.087 1.00 90.06 132 ASN A O 1
ATOM 994 N N . PRO A 1 133 ? 20.706 -3.802 4.375 1.00 90.69 133 PRO A N 1
ATOM 995 C CA . PRO A 1 133 ? 20.540 -2.351 4.398 1.00 90.69 133 PRO A CA 1
ATOM 996 C C . PRO A 1 133 ? 20.597 -1.706 3.006 1.00 90.69 133 PRO A C 1
ATOM 998 O O . PRO A 1 133 ? 20.100 -0.598 2.847 1.00 90.69 133 PRO A O 1
ATOM 1001 N N . GLN A 1 134 ? 21.135 -2.385 1.982 1.00 92.25 134 GLN A N 1
ATOM 1002 C CA . GLN A 1 134 ? 21.157 -1.870 0.604 1.00 92.25 134 GLN A CA 1
ATOM 1003 C C . GLN A 1 134 ? 19.758 -1.680 0.001 1.00 92.25 134 GLN A C 1
ATOM 1005 O O . GLN A 1 134 ? 19.612 -0.928 -0.958 1.00 92.25 134 GLN A O 1
ATOM 1010 N N . TYR A 1 135 ? 18.730 -2.341 0.544 1.00 91.62 135 TYR A N 1
ATOM 1011 C CA . TYR A 1 135 ? 17.350 -2.145 0.096 1.00 91.62 135 TYR A CA 1
ATOM 1012 C C . TYR A 1 135 ? 16.673 -0.917 0.715 1.00 91.62 135 TYR A C 1
ATOM 1014 O O . TYR A 1 135 ? 15.583 -0.550 0.281 1.00 91.62 135 TYR A O 1
ATOM 1022 N N . ILE A 1 136 ? 17.300 -0.264 1.697 1.00 93.75 136 ILE A N 1
ATOM 1023 C CA . ILE A 1 136 ? 16.785 0.974 2.280 1.00 93.75 136 ILE A CA 1
ATOM 1024 C C . ILE A 1 136 ? 17.226 2.137 1.391 1.00 93.75 136 ILE A C 1
ATOM 1026 O O . ILE A 1 136 ? 18.350 2.625 1.486 1.00 93.75 136 ILE A O 1
ATOM 1030 N N . ILE A 1 137 ? 16.325 2.571 0.512 1.00 95.31 137 ILE A N 1
ATOM 1031 C CA . ILE A 1 137 ? 16.582 3.642 -0.467 1.00 95.31 137 ILE A CA 1
ATOM 1032 C C . ILE A 1 137 ? 15.854 4.954 -0.146 1.00 95.31 137 ILE A C 1
ATOM 1034 O O . ILE A 1 137 ? 15.901 5.903 -0.926 1.00 95.31 137 ILE A O 1
ATOM 1038 N N . TRP A 1 138 ? 15.149 5.011 0.983 1.00 96.81 138 TRP A N 1
ATOM 1039 C CA . TRP A 1 138 ? 14.401 6.185 1.427 1.00 96.81 138 TRP A CA 1
ATOM 1040 C C . TRP A 1 138 ? 15.137 6.938 2.539 1.00 96.81 138 TRP A C 1
ATOM 1042 O O . TRP A 1 138 ? 16.056 6.429 3.177 1.00 96.81 138 TRP A O 1
ATOM 1052 N N . SER A 1 139 ? 14.728 8.185 2.769 1.00 96.12 139 SER A N 1
ATOM 1053 C CA . SER A 1 139 ? 15.265 9.033 3.833 1.00 96.12 139 SER A CA 1
ATOM 1054 C C . SER A 1 139 ? 14.215 10.053 4.297 1.00 96.12 139 SER A C 1
ATOM 1056 O O . SER A 1 139 ? 13.487 10.577 3.446 1.00 96.12 139 SER A O 1
ATOM 1058 N N . PRO A 1 140 ? 14.122 10.370 5.603 1.00 97.06 140 PRO A N 1
ATOM 1059 C CA . PRO A 1 140 ? 14.845 9.726 6.703 1.00 97.06 140 PRO A CA 1
ATOM 1060 C C . PRO A 1 140 ? 14.381 8.279 6.926 1.00 97.06 140 PRO A C 1
ATOM 1062 O O . PRO A 1 140 ? 13.305 7.895 6.473 1.00 97.06 140 PRO A O 1
ATOM 1065 N N . VAL A 1 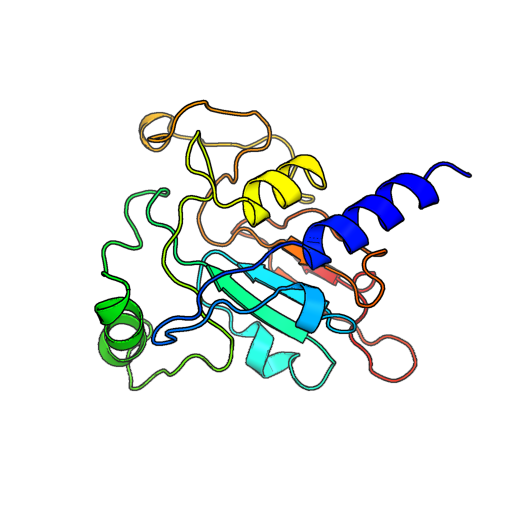141 ? 15.214 7.492 7.609 1.00 96.12 141 VAL A N 1
ATOM 1066 C CA . VAL A 1 141 ? 14.864 6.137 8.057 1.00 96.12 141 VAL A CA 1
ATOM 1067 C C . VAL A 1 141 ? 14.337 6.227 9.484 1.00 96.12 141 VAL A C 1
ATOM 1069 O O . VAL A 1 141 ? 15.004 6.783 10.360 1.00 96.12 141 VAL A O 1
ATOM 1072 N N . CYS A 1 142 ? 13.155 5.673 9.716 1.00 93.94 142 CYS A N 1
ATOM 1073 C CA . CYS A 1 142 ? 12.457 5.680 10.992 1.00 93.94 142 CYS A CA 1
ATOM 1074 C C . CYS A 1 142 ? 12.290 4.251 11.525 1.00 93.94 142 CYS A C 1
ATOM 1076 O O . CYS A 1 142 ? 12.212 3.285 10.772 1.00 93.94 142 CYS A O 1
ATOM 1078 N N . ARG A 1 143 ? 12.219 4.101 12.855 1.00 90.88 143 ARG A N 1
ATOM 1079 C CA . ARG A 1 143 ? 12.077 2.778 13.501 1.00 90.88 143 ARG A CA 1
ATOM 1080 C C . ARG A 1 143 ? 10.760 2.072 13.182 1.00 90.88 143 ARG A C 1
ATOM 1082 O O . ARG A 1 143 ? 10.698 0.861 13.322 1.00 90.88 143 ARG A O 1
ATOM 1089 N N . ASN A 1 144 ? 9.741 2.836 12.815 1.00 90.81 144 ASN A N 1
ATOM 1090 C CA . ASN A 1 144 ? 8.409 2.362 12.466 1.00 90.81 144 ASN A CA 1
ATOM 1091 C C . ASN A 1 144 ? 8.186 2.300 10.950 1.00 90.81 144 ASN A C 1
ATOM 1093 O O . ASN A 1 144 ? 7.039 2.270 10.520 1.00 90.81 144 ASN A O 1
ATOM 1097 N N . ASP A 1 145 ? 9.247 2.367 10.138 1.00 92.94 145 ASP A N 1
ATOM 1098 C CA . ASP A 1 145 ? 9.128 2.234 8.687 1.00 92.94 145 ASP A CA 1
ATOM 1099 C C . ASP A 1 145 ? 8.574 0.864 8.292 1.00 92.94 145 ASP A C 1
ATOM 1101 O O . ASP A 1 145 ? 8.903 -0.150 8.900 1.00 92.94 145 ASP A O 1
ATOM 1105 N N . ILE A 1 146 ? 7.764 0.850 7.230 1.00 90.62 146 ILE A N 1
ATOM 1106 C CA . ILE A 1 146 ? 7.270 -0.389 6.624 1.00 90.62 146 ILE A CA 1
ATOM 1107 C C . ILE A 1 146 ? 8.468 -1.169 6.101 1.00 90.62 146 ILE A C 1
ATOM 1109 O O . ILE A 1 146 ? 9.306 -0.615 5.382 1.00 90.62 146 ILE A O 1
ATOM 1113 N N . SER A 1 147 ? 8.537 -2.448 6.445 1.0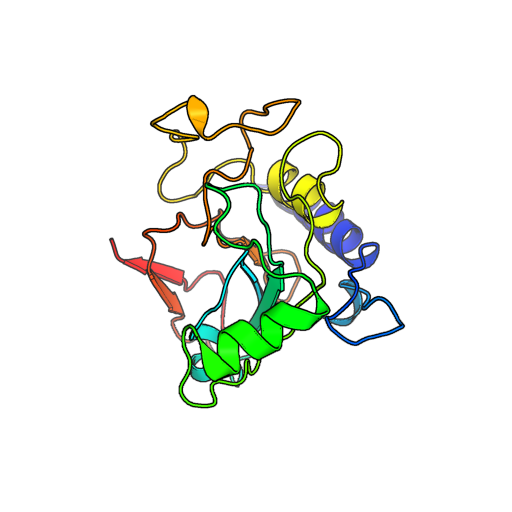0 89.12 147 SER A N 1
ATOM 1114 C CA . SER A 1 147 ? 9.736 -3.260 6.233 1.00 89.12 147 SER A CA 1
ATOM 1115 C C . SER A 1 147 ? 9.828 -3.814 4.812 1.00 89.12 147 SER A C 1
ATOM 1117 O O . SER A 1 147 ? 10.921 -3.950 4.261 1.00 89.12 147 SER A O 1
ATOM 1119 N N . TRP A 1 148 ? 8.690 -4.145 4.190 1.00 88.00 148 TRP A N 1
ATOM 1120 C CA . TRP A 1 148 ? 8.664 -4.740 2.852 1.00 88.00 148 TRP A CA 1
ATOM 1121 C C . TRP A 1 148 ? 7.306 -4.602 2.142 1.00 88.00 148 TRP A C 1
ATOM 1123 O O . TRP A 1 148 ? 6.326 -4.075 2.673 1.00 88.00 148 TRP A O 1
ATOM 1133 N N . ASN A 1 149 ? 7.230 -5.132 0.919 1.00 82.88 149 ASN A N 1
ATOM 1134 C CA . ASN A 1 149 ? 5.961 -5.409 0.248 1.00 82.88 149 ASN A CA 1
ATOM 1135 C C . ASN A 1 149 ? 5.089 -6.365 1.077 1.00 82.88 149 ASN A C 1
ATOM 1137 O O . ASN A 1 149 ? 5.609 -7.261 1.737 1.00 82.88 149 ASN A O 1
ATOM 1141 N N . PHE A 1 150 ? 3.768 -6.245 0.947 1.00 76.69 150 PHE A N 1
ATOM 1142 C CA . PHE A 1 150 ? 2.744 -7.056 1.618 1.00 76.69 150 PHE A CA 1
ATOM 1143 C C . PHE A 1 150 ? 2.572 -6.791 3.121 1.00 76.69 150 PHE A C 1
ATOM 1145 O O . PHE A 1 150 ? 1.970 -7.631 3.792 1.00 76.69 150 PHE A O 1
ATOM 1152 N N . GLU A 1 151 ? 3.026 -5.659 3.664 1.00 82.00 151 GLU A N 1
ATOM 1153 C CA . GLU A 1 151 ? 2.629 -5.260 5.021 1.00 82.00 151 GLU A CA 1
ATOM 1154 C C . GLU A 1 151 ? 1.156 -4.821 5.033 1.00 82.00 151 GLU A C 1
ATOM 1156 O O . GLU A 1 151 ? 0.644 -4.270 4.054 1.00 82.00 151 GLU A O 1
ATOM 1161 N N . LYS A 1 152 ? 0.442 -5.159 6.109 1.00 81.81 152 LYS A N 1
ATOM 1162 C CA . LYS A 1 152 ? -1.025 -5.113 6.169 1.00 81.81 152 LYS A CA 1
ATOM 1163 C C . LYS A 1 152 ? -1.476 -4.319 7.381 1.00 81.81 152 LYS A C 1
ATOM 1165 O O . LYS A 1 152 ? -1.225 -4.771 8.489 1.00 81.81 152 LYS A O 1
ATOM 1170 N N . PHE A 1 153 ? -2.214 -3.231 7.189 1.00 81.94 153 PHE A N 1
ATOM 1171 C CA . PHE A 1 153 ? -2.879 -2.522 8.290 1.00 81.94 153 PHE A CA 1
ATOM 1172 C C . PHE A 1 153 ? -4.363 -2.874 8.296 1.00 81.94 153 PHE A C 1
ATOM 1174 O O . PHE A 1 153 ? -5.020 -2.706 7.265 1.00 81.94 153 PHE A O 1
ATOM 1181 N N . LEU A 1 154 ? -4.887 -3.352 9.431 1.00 78.38 154 LEU A N 1
ATOM 1182 C CA . LEU A 1 154 ? -6.323 -3.574 9.598 1.00 78.38 154 LEU A CA 1
ATOM 1183 C C . LEU A 1 154 ? -6.956 -2.449 10.415 1.00 78.38 154 LEU A C 1
ATOM 1185 O O . LEU A 1 154 ? -6.513 -2.144 11.521 1.00 78.38 154 LEU A O 1
ATOM 1189 N N . ILE A 1 155 ? -8.033 -1.894 9.876 1.00 75.44 155 ILE A N 1
ATOM 1190 C CA . ILE A 1 155 ? -8.773 -0.768 10.439 1.00 75.44 155 ILE A CA 1
ATOM 1191 C C . ILE A 1 155 ? -10.206 -1.222 10.715 1.00 75.44 155 ILE A C 1
ATOM 1193 O O . ILE A 1 155 ? -10.888 -1.633 9.780 1.00 75.44 155 ILE A O 1
ATOM 1197 N N . GLY A 1 156 ? -10.655 -1.194 11.973 1.00 67.94 156 GLY A N 1
ATOM 1198 C CA . GLY A 1 156 ? -11.990 -1.651 12.388 1.00 67.94 156 GLY A CA 1
ATOM 1199 C C . GLY A 1 156 ? -13.153 -0.719 12.007 1.00 67.94 156 GLY A C 1
ATOM 1200 O O . GLY A 1 156 ? -12.962 0.454 11.691 1.00 67.94 156 GLY A O 1
ATOM 1201 N N . LEU A 1 157 ? -14.380 -1.258 12.079 1.00 59.41 157 LEU A N 1
ATOM 1202 C CA . LEU A 1 157 ? -15.655 -0.637 11.652 1.00 59.41 157 LEU A CA 1
ATOM 1203 C C . LEU A 1 157 ? -16.001 0.674 12.372 1.00 59.41 157 LEU A C 1
ATOM 1205 O O 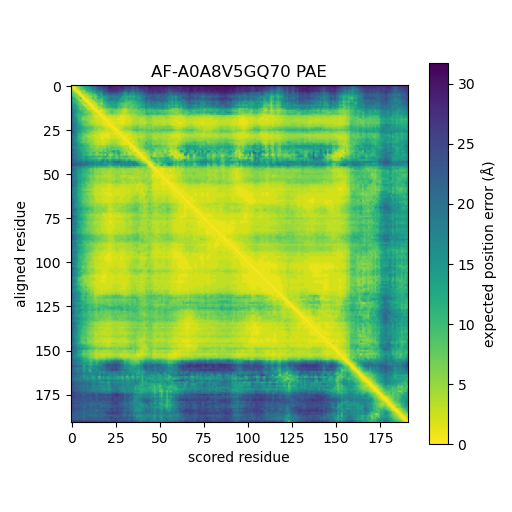. LEU A 1 157 ? -16.675 1.541 11.823 1.00 59.41 157 LEU A O 1
ATOM 1209 N N . ASP A 1 158 ? -15.563 0.786 13.614 1.00 53.94 158 ASP A N 1
ATOM 1210 C CA . ASP A 1 158 ? -15.770 1.899 14.531 1.00 53.94 158 ASP A CA 1
ATOM 1211 C C . ASP A 1 158 ? -14.523 2.782 14.649 1.00 53.94 158 ASP A C 1
ATOM 1213 O O . ASP A 1 158 ? -14.501 3.708 15.454 1.00 53.94 158 ASP A O 1
ATOM 1217 N N . SER A 1 159 ? -13.493 2.536 13.827 1.00 49.28 159 SER A N 1
ATOM 1218 C CA . SER A 1 159 ? -12.166 3.158 13.941 1.00 49.28 159 SER A CA 1
ATOM 1219 C C . SER A 1 159 ? -11.463 2.870 15.280 1.00 49.28 159 SER A C 1
ATOM 1221 O O . SER A 1 159 ? -10.477 3.527 15.613 1.00 49.28 159 SER A O 1
ATOM 1223 N N . VAL A 1 160 ? -11.974 1.917 16.072 1.00 40.09 160 VAL A N 1
ATOM 1224 C CA . VAL A 1 160 ? -11.578 1.681 17.472 1.00 40.09 160 VAL A CA 1
ATOM 1225 C C . VAL A 1 160 ? -10.829 0.361 17.632 1.00 40.09 160 VAL A C 1
ATOM 1227 O O . VAL A 1 160 ? -9.955 0.262 18.486 1.00 40.09 160 VAL A O 1
ATOM 1230 N N . THR A 1 161 ? -11.087 -0.642 16.792 1.00 41.59 161 THR A N 1
ATOM 1231 C CA . THR A 1 161 ? -10.397 -1.932 16.898 1.00 41.59 161 THR A CA 1
ATOM 1232 C C . THR A 1 161 ? -9.370 -2.141 15.786 1.00 41.59 161 THR A C 1
ATOM 1234 O O . THR A 1 161 ? -9.689 -2.297 14.608 1.00 41.59 161 THR A O 1
ATOM 1237 N N . TRP A 1 162 ? -8.104 -2.136 16.195 1.00 53.31 162 TRP A N 1
ATOM 1238 C CA . TRP A 1 162 ? -6.935 -2.246 15.332 1.00 53.31 162 TRP A CA 1
ATOM 1239 C C . TRP A 1 162 ? -6.186 -3.525 15.676 1.00 53.31 162 TRP A C 1
ATOM 1241 O O . TRP A 1 162 ? -5.961 -3.819 16.850 1.00 53.31 162 TRP A O 1
ATOM 1251 N N . SER A 1 163 ? -5.773 -4.275 14.661 1.00 51.97 163 SER A N 1
ATOM 1252 C CA . SER A 1 163 ? -4.703 -5.256 14.829 1.00 51.97 163 SER A CA 1
ATOM 1253 C C . SER A 1 163 ? -3.410 -4.627 14.322 1.00 51.97 163 SER A C 1
ATOM 1255 O O . SER A 1 163 ? -3.408 -4.038 13.238 1.00 51.97 163 SER A O 1
ATOM 1257 N N . ASN A 1 164 ? -2.327 -4.767 15.088 1.00 47.38 164 ASN A N 1
ATOM 1258 C CA . ASN A 1 164 ? -0.976 -4.382 14.670 1.00 47.38 164 ASN A CA 1
ATOM 1259 C C . ASN A 1 164 ? -0.663 -4.896 13.248 1.00 47.38 164 ASN A C 1
ATOM 1261 O O . ASN A 1 164 ? -1.195 -5.948 12.863 1.00 47.38 164 ASN A O 1
ATOM 1265 N N . PRO A 1 165 ? 0.184 -4.185 12.474 1.00 53.75 165 PRO A N 1
ATOM 1266 C CA . PRO A 1 165 ? 0.480 -4.565 11.110 1.00 53.75 165 PRO A CA 1
ATOM 1267 C C . PRO A 1 165 ? 0.977 -6.002 11.031 1.00 53.75 165 PRO A C 1
ATOM 1269 O O . PRO A 1 165 ? 1.623 -6.503 11.948 1.00 53.75 165 PRO A O 1
ATOM 1272 N N . LEU A 1 166 ? 0.629 -6.691 9.954 1.00 55.59 166 LEU A N 1
ATOM 1273 C CA . LEU A 1 166 ? 1.084 -8.059 9.741 1.00 55.59 166 LEU A CA 1
ATOM 1274 C C . LEU A 1 166 ? 2.205 -8.067 8.716 1.00 55.59 166 LEU A C 1
ATOM 1276 O O . LEU A 1 166 ? 2.033 -7.508 7.626 1.00 55.59 166 LEU A O 1
ATOM 1280 N N . SER A 1 167 ? 3.308 -8.745 9.039 1.00 57.56 167 SER A N 1
ATOM 1281 C CA . SER A 1 167 ? 4.433 -8.919 8.121 1.00 57.56 167 SER A CA 1
ATOM 1282 C C . SER A 1 167 ? 4.006 -9.571 6.796 1.00 57.56 167 SER A C 1
ATOM 1284 O O . SER A 1 167 ? 2.913 -10.144 6.646 1.00 57.56 167 SER A O 1
ATOM 1286 N N . ALA A 1 168 ? 4.893 -9.519 5.803 1.00 55.91 168 ALA A N 1
ATOM 1287 C CA . ALA A 1 168 ? 4.675 -10.138 4.499 1.00 55.91 168 ALA A CA 1
ATOM 1288 C C . ALA A 1 168 ? 4.367 -11.647 4.595 1.00 55.91 168 ALA A C 1
ATOM 1290 O O . ALA A 1 168 ? 3.633 -12.177 3.761 1.00 55.91 168 ALA A O 1
ATOM 1291 N N . GLN A 1 169 ? 4.886 -12.325 5.623 1.00 51.09 169 GLN A N 1
ATOM 1292 C CA . GLN A 1 169 ? 4.764 -13.768 5.836 1.00 51.09 169 GLN A CA 1
ATOM 1293 C C . GLN A 1 169 ? 3.424 -14.179 6.471 1.00 51.09 169 GLN A C 1
ATOM 1295 O O . GLN A 1 169 ? 3.029 -15.340 6.375 1.00 51.09 169 GLN A O 1
ATOM 1300 N N . SER A 1 170 ? 2.698 -13.237 7.073 1.00 49.66 170 SER A N 1
ATOM 1301 C CA . SER A 1 170 ? 1.461 -13.512 7.805 1.00 49.66 170 SER A CA 1
ATOM 1302 C C . SER A 1 170 ? 0.266 -13.865 6.911 1.00 49.66 170 SER A C 1
ATOM 1304 O O . SER A 1 170 ? -0.077 -13.130 5.975 1.00 49.66 170 SER A O 1
ATOM 1306 N N . ARG A 1 171 ? -0.446 -14.949 7.262 1.00 53.06 171 ARG A N 1
ATOM 1307 C CA . ARG A 1 171 ? -1.760 -15.309 6.695 1.00 53.06 171 ARG A CA 1
ATOM 1308 C C . ARG A 1 171 ? -2.897 -14.732 7.538 1.00 53.06 171 ARG A C 1
ATOM 1310 O O . ARG A 1 171 ? -2.915 -14.913 8.751 1.00 53.06 171 ARG A O 1
ATOM 1317 N N . ILE A 1 172 ? -3.872 -14.097 6.883 1.00 55.78 172 ILE A N 1
ATOM 1318 C CA . ILE A 1 172 ? -5.092 -13.581 7.522 1.00 55.78 172 ILE A CA 1
ATOM 1319 C C . ILE A 1 172 ? -6.215 -14.622 7.439 1.00 55.78 172 ILE A C 1
ATOM 1321 O O . ILE A 1 172 ? -6.660 -14.973 6.343 1.00 55.78 172 ILE A O 1
ATOM 1325 N N . SER A 1 173 ? -6.724 -15.048 8.596 1.00 52.16 173 SER A N 1
ATOM 1326 C CA . SER A 1 173 ? -8.020 -15.729 8.721 1.00 52.16 173 SER A CA 1
ATOM 1327 C C . SER A 1 173 ? -8.964 -14.854 9.541 1.00 52.16 173 SER A C 1
ATOM 1329 O O . SER A 1 173 ? -8.620 -14.494 10.662 1.00 52.16 173 SER A O 1
ATOM 1331 N N . LEU A 1 174 ? -10.121 -14.488 8.978 1.00 53.34 174 LEU A N 1
ATOM 1332 C CA . LEU A 1 174 ? -11.181 -13.765 9.690 1.00 53.34 174 LEU A CA 1
ATOM 1333 C C . LEU A 1 174 ? -12.221 -14.776 10.186 1.00 53.34 174 LEU A C 1
ATOM 1335 O O . LEU A 1 174 ? -12.920 -15.383 9.366 1.00 53.34 174 LEU A O 1
ATOM 1339 N N . GLU A 1 175 ? -12.337 -14.952 11.502 1.00 46.12 175 GLU A N 1
ATOM 1340 C CA . GLU A 1 175 ? -13.446 -15.708 12.094 1.00 46.12 175 GLU A CA 1
ATOM 1341 C C . GLU A 1 175 ? -14.744 -14.879 12.164 1.00 46.12 175 GLU A C 1
ATOM 1343 O O . GLU A 1 175 ? -14.743 -13.651 12.040 1.00 46.12 175 GLU A O 1
ATOM 1348 N N . GLN A 1 176 ? -15.885 -15.566 12.277 1.00 43.62 176 GLN A N 1
ATOM 1349 C CA . GLN A 1 176 ? -17.204 -14.930 12.282 1.00 43.62 176 GLN A CA 1
ATOM 1350 C C . GLN A 1 176 ? -17.503 -14.308 13.649 1.00 43.62 176 GLN A C 1
ATOM 1352 O O . GLN A 1 176 ? -17.507 -15.008 14.658 1.00 43.62 176 GLN A O 1
ATOM 1357 N N . GLY A 1 177 ? -17.824 -13.012 13.675 1.00 44.34 177 GLY A N 1
ATOM 1358 C CA . GLY A 1 177 ? -18.451 -12.393 14.841 1.00 44.34 177 GLY A CA 1
ATOM 1359 C C . GLY A 1 177 ? -19.942 -12.747 14.936 1.00 44.34 177 GLY A C 1
ATOM 1360 O O . GLY A 1 177 ? -20.538 -13.200 13.947 1.00 44.34 177 GLY A O 1
ATOM 1361 N N . PRO A 1 178 ? -20.594 -12.510 16.091 1.00 35.16 178 PRO A N 1
ATOM 1362 C CA . PRO A 1 178 ? -22.050 -12.571 16.169 1.00 35.16 178 PRO A CA 1
ATOM 1363 C C . PRO A 1 178 ? -22.652 -11.653 15.090 1.00 35.16 178 PRO A C 1
ATOM 1365 O O . PRO A 1 178 ? -22.207 -10.520 14.916 1.00 35.16 178 PRO A O 1
ATOM 1368 N N . HIS A 1 179 ? -23.637 -12.164 14.343 1.00 46.81 179 HIS A N 1
ATOM 1369 C CA . HIS A 1 179 ? -24.287 -11.524 13.181 1.00 46.81 179 HIS A CA 1
ATOM 1370 C C . HIS A 1 179 ? -23.523 -11.539 11.840 1.00 46.81 179 HIS A C 1
ATOM 1372 O O . HIS A 1 179 ? -23.969 -10.904 10.888 1.00 46.81 179 HIS A O 1
ATOM 1378 N N . GLY A 1 180 ? -22.424 -12.293 11.709 1.00 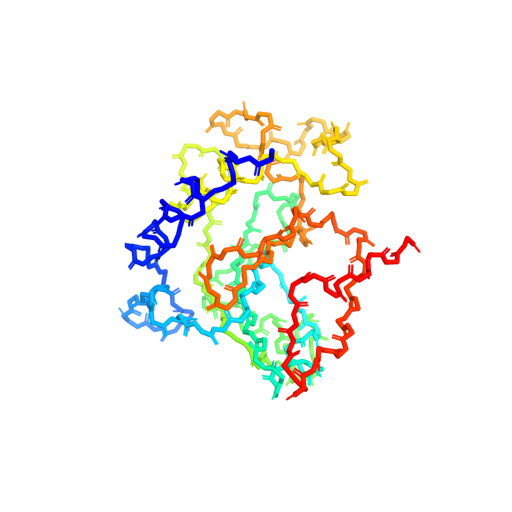46.28 180 GLY A N 1
ATOM 1379 C CA . GLY A 1 180 ? -21.779 -12.541 10.406 1.00 46.28 180 GLY A CA 1
ATOM 1380 C C . GLY A 1 180 ? -20.922 -11.387 9.868 1.00 46.28 180 GLY A C 1
ATOM 1381 O O . GLY A 1 180 ? -20.461 -11.443 8.726 1.00 46.28 180 GLY A O 1
ATOM 1382 N N . LEU A 1 181 ? -20.682 -10.363 10.690 1.00 43.78 181 LEU A N 1
ATOM 1383 C CA . LEU A 1 181 ? -19.760 -9.267 10.397 1.00 43.78 181 LEU A CA 1
ATOM 1384 C C . LEU A 1 181 ? -18.311 -9.709 10.639 1.00 43.78 181 LEU A C 1
ATOM 1386 O O . LEU A 1 181 ? -18.020 -10.412 11.611 1.00 4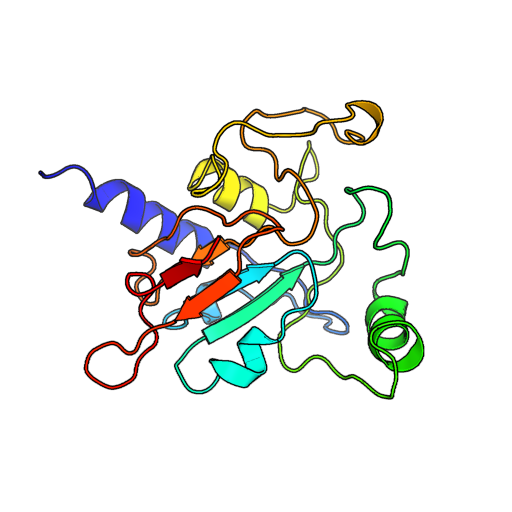3.78 181 LEU A O 1
ATOM 1390 N N . ALA A 1 182 ? -17.397 -9.279 9.766 1.00 45.44 182 ALA A N 1
ATOM 1391 C CA . ALA A 1 182 ? -15.967 -9.400 10.024 1.00 45.44 182 ALA A CA 1
ATOM 1392 C C . ALA A 1 182 ? -15.593 -8.516 11.225 1.00 45.44 182 ALA A C 1
ATOM 1394 O O . ALA A 1 182 ? -15.841 -7.311 11.208 1.00 45.44 182 ALA A O 1
ATOM 1395 N N . GLN A 1 183 ? -14.999 -9.108 12.261 1.00 44.38 183 GLN A N 1
ATOM 1396 C CA . GLN A 1 183 ? -14.448 -8.373 13.398 1.00 44.38 183 GLN A CA 1
ATOM 1397 C C . GLN A 1 183 ? -12.921 -8.437 13.347 1.00 44.38 183 GLN A C 1
ATOM 1399 O O . GLN A 1 183 ? -12.336 -9.499 13.151 1.00 44.38 183 GLN A O 1
ATOM 1404 N N . SER A 1 184 ?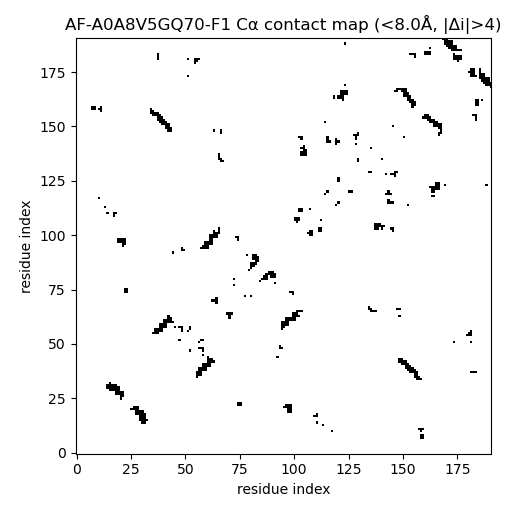 -12.270 -7.301 13.564 1.00 43.69 184 SER A N 1
ATOM 1405 C CA . SER A 1 184 ? -10.811 -7.173 13.720 1.00 43.69 184 SER A CA 1
ATOM 1406 C C . SER A 1 184 ? -10.241 -8.051 14.837 1.00 43.69 184 SER A C 1
ATOM 1408 O O . SER A 1 184 ? -9.115 -8.525 14.737 1.00 43.69 184 SER A O 1
ATOM 1410 N N . ASN A 1 185 ? -11.034 -8.315 15.879 1.00 37.25 185 ASN A N 1
ATOM 1411 C CA . ASN A 1 185 ? -10.628 -9.098 17.051 1.00 37.25 185 ASN A CA 1
ATOM 1412 C C . ASN A 1 185 ? -10.613 -10.617 16.788 1.00 37.25 185 ASN A C 1
ATOM 1414 O O . ASN A 1 185 ? -10.255 -11.387 17.672 1.00 37.25 185 ASN A O 1
ATOM 1418 N N . LEU A 1 186 ? -11.017 -11.045 15.588 1.00 39.81 186 LEU A N 1
ATOM 1419 C CA . LEU A 1 186 ? -11.136 -12.442 15.158 1.00 39.81 186 LEU A CA 1
ATOM 1420 C C . LEU A 1 186 ? -10.091 -12.812 14.089 1.00 39.81 186 LEU A C 1
ATOM 1422 O O . LEU A 1 186 ? -10.253 -13.782 13.347 1.00 39.81 186 LEU A O 1
ATOM 1426 N N . LEU A 1 187 ? -9.016 -12.023 14.000 1.00 43.50 187 LEU A N 1
ATOM 1427 C CA . LEU A 1 187 ? -7.859 -12.307 13.163 1.00 43.50 187 LEU A CA 1
ATOM 1428 C C . LEU A 1 187 ? -6.935 -13.326 13.835 1.00 43.50 187 LEU A C 1
ATOM 1430 O O . LEU A 1 187 ? -6.200 -12.992 14.764 1.00 43.50 187 LEU A O 1
ATOM 1434 N N . HIS A 1 188 ? -6.892 -14.545 13.304 1.00 42.72 188 HIS A N 1
ATOM 1435 C CA . HIS A 1 188 ? -5.796 -15.465 13.600 1.00 42.72 188 HIS A CA 1
ATOM 1436 C C . HIS A 1 188 ? -4.693 -15.316 12.552 1.00 42.72 188 HIS A C 1
ATOM 1438 O O . HIS A 1 188 ? -4.875 -15.656 11.380 1.00 42.72 188 HIS A O 1
ATOM 1444 N N . VAL A 1 189 ? -3.533 -14.836 13.004 1.00 39.03 189 VAL A N 1
ATOM 1445 C CA . VAL A 1 189 ? -2.271 -14.933 12.270 1.00 39.03 189 VAL A CA 1
ATOM 1446 C C . VAL A 1 189 ? -1.790 -16.371 12.393 1.00 39.03 189 VAL A C 1
ATOM 1448 O O . VAL A 1 189 ? -1.325 -16.792 13.453 1.00 39.03 189 VAL A O 1
ATOM 1451 N N . GLN A 1 190 ? -1.942 -17.149 11.327 1.00 33.47 190 GLN A N 1
ATOM 1452 C CA . GLN A 1 190 ? -1.299 -18.457 11.252 1.00 33.47 190 GLN A CA 1
ATOM 1453 C C . GLN A 1 190 ? 0.151 -18.250 10.804 1.00 33.47 190 GLN A C 1
ATOM 1455 O O . GLN A 1 190 ? 0.377 -17.629 9.762 1.00 33.47 190 GLN A O 1
ATOM 1460 N N . ARG A 1 191 ? 1.098 -18.726 11.626 1.00 35.78 191 ARG A N 1
ATOM 1461 C CA . ARG A 1 191 ? 2.521 -18.834 11.270 1.00 35.78 191 ARG A CA 1
ATOM 1462 C C . ARG A 1 191 ? 2.727 -19.846 10.148 1.00 35.78 191 ARG A C 1
ATOM 1464 O O . ARG A 1 191 ? 1.971 -20.844 10.120 1.00 35.78 191 ARG A O 1
#

Mean predicted aligned error: 9.26 Å

Foldseek 3Di:
DPDQPPLLVVQLVLQQPDWFAFQPDPDTDRSNVLAQAKEKEFQDDDPVCVVCVVQRYAYEHAHECLAPRPRVDASNCPQVCVCPPVVHPRDGGPHTYGGHFALDADRHGSVSVSQCVSQQAAPVGRQDQEPDCVSRPHPDDDSSGDRHGTWIWIAFNNSRQTHHIHDNPWDWDFDADVPSHGGSVRTDTDD

pLDDT: mean 76.14, std 19.09, range [31.03, 97.44]

Solvent-accessible surface area (backbone atoms only — not comparable to full-atom values): 10819 Å² total; per-residue (Å²): 144,88,78,65,74,66,63,32,56,55,49,42,56,52,45,45,75,35,63,50,39,37,58,97,47,94,59,65,45,51,49,39,78,51,68,68,28,31,35,38,41,23,40,50,92,71,72,56,41,80,77,35,32,93,30,43,40,40,43,39,25,39,38,43,43,70,51,78,59,74,46,77,60,50,71,85,38,45,64,52,38,28,19,65,65,60,83,12,91,71,43,72,84,90,54,54,45,33,45,67,46,46,59,49,32,78,70,27,37,70,66,41,52,51,46,28,70,77,43,44,41,28,68,84,49,69,78,73,52,67,93,59,69,86,51,65,79,61,51,64,83,59,95,37,46,80,55,54,66,47,37,35,42,44,39,20,50,81,43,62,44,68,45,54,25,35,46,61,82,55,42,87,41,77,42,79,37,92,91,59,39,67,38,59,93,35,58,48,73,52,129

InterPro domains:
  IPR000889 Glutathione peroxidase [PF00255] (27-116)
  IPR000889 Glutathione peroxidase [PS51355] (5-191)
  IPR000889 Glutathione peroxidase [PTHR11592] (27-159)
  IPR000889 Glutathione peroxidase [cd00340] (27-156)
  IPR029760 Glutathione peroxidase conserved site [PS00763] (60-67)
  IPR036249 Thioredoxin-like superfamily [SSF52833] (25-158)

Nearest PDB structures (foldseek):
  1gp1-assembly1_A  TM=9.535E-01  e=6.720E-24  Bos taurus
  2f8a-assembly1_A  TM=9.564E-01  e=2.098E-23  Homo sapiens
  2he3-assembly1_A  TM=9.387E-01  e=4.256E-21  Homo sapiens
  7fc2-assembly1_A  TM=9.084E-01  e=4.090E-17  Mus musculus
  2r37-assembly1_A  TM=9.093E-01  e=1.412E-15  Homo sapiens

Organism: Melopsittacus undulatus (NCBI:txid13146)

Secondary structure (DSSP, 8-state):
---SHHHHHHHHHHHHT-EEPBTT-SSPEEGGGGTTSEEEEESS--SHHHHHGGGTEEEEE----TTTT---S-HHHHHHHHHHTSS-TT---SSEEBPP---SSTT--HHHHHHHHHS-S-SS-SS-S-SSGGG---SS--TT---STT-EEEE-TTS--EEEEEPTTPEEEEEEPTTS-EEEEEEEEE-

Sequence (191 aa):
MAATGAGERAVAAGLGALSARPLGSAEPLSLGSLHGKVLLVVNVASDLQQRYGSRGLQVLAFPCNQFGHQENATNEEILLSLEHVRPGKGYKPNFIMFEKCEVNGKNAHPLFTFLKEALPFPHDDPSSLMTNPQYIIWSPVCRNDISWNFEKFLIGLDSVTWSNPLSAQSRISLEQGPHGLAQSNLLHVQR